Protein AF-H2FLF7-F1 (afdb_monomer_lite)

pLDDT: mean 77.17, std 17.67, range [35.12, 94.31]

Structure (mmCIF, N/CA/C/O backbone):
data_AF-H2FLF7-F1
#
_entry.id   AF-H2FLF7-F1
#
loop_
_atom_site.group_PDB
_atom_site.id
_atom_site.type_symbol
_atom_site.label_atom_id
_atom_site.label_alt_id
_atom_site.label_comp_id
_atom_site.label_asym_id
_atom_site.label_entity_id
_atom_site.label_seq_id
_atom_site.pdbx_PDB_ins_code
_atom_site.Cartn_x
_atom_site.Cartn_y
_atom_site.Cartn_z
_atom_site.occupancy
_atom_site.B_iso_or_equiv
_atom_site.auth_seq_id
_atom_site.auth_comp_id
_atom_site.auth_asym_id
_atom_site.auth_atom_id
_atom_site.pdbx_PDB_model_num
ATOM 1 N N . MET A 1 1 ? -30.392 2.259 4.658 1.00 65.25 1 MET A N 1
ATOM 2 C CA . MET A 1 1 ? -29.262 1.298 4.777 1.00 65.25 1 MET A CA 1
ATOM 3 C C . MET A 1 1 ? -28.929 0.575 3.458 1.00 65.25 1 MET A C 1
ATOM 5 O O . MET A 1 1 ? -27.771 0.228 3.253 1.00 65.25 1 MET A O 1
ATOM 9 N N . THR A 1 2 ? -29.889 0.381 2.542 1.00 79.44 2 THR A N 1
ATOM 10 C CA . THR A 1 2 ? -29.711 -0.343 1.260 1.00 79.44 2 THR A CA 1
ATOM 11 C C . THR A 1 2 ? -28.713 0.314 0.298 1.00 79.44 2 THR A C 1
ATOM 13 O O . THR A 1 2 ? -27.817 -0.365 -0.196 1.00 79.44 2 THR A O 1
ATOM 16 N N . PHE A 1 3 ? -28.789 1.637 0.103 1.00 84.00 3 PHE A N 1
ATOM 17 C CA . PHE A 1 3 ? -27.895 2.365 -0.813 1.00 84.00 3 PHE A CA 1
ATOM 18 C C . PHE A 1 3 ? -26.410 2.256 -0.424 1.00 84.00 3 PHE A C 1
ATOM 20 O O . PHE A 1 3 ? -25.564 1.992 -1.270 1.00 84.00 3 PHE A O 1
ATOM 27 N N . LEU A 1 4 ? -26.089 2.369 0.872 1.00 82.56 4 LEU A N 1
ATOM 28 C CA . LEU A 1 4 ? -24.713 2.242 1.370 1.00 82.56 4 LEU A CA 1
ATOM 29 C C . LEU A 1 4 ? -24.136 0.840 1.121 1.00 82.56 4 LEU A C 1
ATOM 31 O O . LEU A 1 4 ? -22.976 0.708 0.738 1.00 82.56 4 LEU A O 1
ATOM 35 N N . LYS A 1 5 ? -24.943 -0.214 1.315 1.00 83.00 5 LYS A N 1
ATOM 36 C CA . LYS A 1 5 ? -24.526 -1.595 1.025 1.00 83.00 5 LYS A CA 1
ATOM 37 C C . LYS A 1 5 ? -24.247 -1.784 -0.470 1.00 83.00 5 LYS A C 1
ATOM 39 O O . LYS A 1 5 ? -23.225 -2.377 -0.803 1.00 83.00 5 LYS A O 1
ATOM 44 N N . LEU A 1 6 ? -25.105 -1.238 -1.335 1.00 84.81 6 LEU A N 1
ATOM 45 C CA . LEU A 1 6 ? -24.932 -1.290 -2.788 1.00 84.81 6 LEU A CA 1
ATOM 46 C C . LEU A 1 6 ? -23.666 -0.545 -3.236 1.00 84.81 6 LEU A C 1
ATOM 48 O O . LEU A 1 6 ? -22.859 -1.104 -3.972 1.00 84.81 6 LEU A O 1
ATOM 52 N N . ALA A 1 7 ? -23.440 0.673 -2.733 1.00 83.25 7 ALA A N 1
ATOM 53 C CA . ALA A 1 7 ? -22.250 1.461 -3.053 1.00 83.25 7 ALA A CA 1
ATOM 54 C C . ALA A 1 7 ? -20.951 0.717 -2.694 1.00 83.25 7 ALA A C 1
ATOM 56 O O . ALA A 1 7 ? -20.025 0.656 -3.500 1.00 83.25 7 ALA A O 1
ATOM 57 N N . ILE A 1 8 ? -20.903 0.087 -1.513 1.00 83.38 8 ILE A N 1
ATOM 58 C CA . ILE A 1 8 ? -19.754 -0.726 -1.089 1.00 83.38 8 ILE A CA 1
ATOM 59 C C . ILE A 1 8 ? -19.558 -1.933 -2.016 1.00 83.38 8 ILE A C 1
ATOM 61 O O . ILE A 1 8 ? -18.424 -2.240 -2.368 1.00 83.38 8 ILE A O 1
ATOM 65 N N . GLN A 1 9 ? -20.631 -2.619 -2.425 1.00 86.12 9 GLN A N 1
ATOM 66 C CA . GLN A 1 9 ? -20.533 -3.773 -3.328 1.00 86.12 9 GLN A CA 1
ATOM 67 C C . GLN A 1 9 ? -19.985 -3.388 -4.705 1.00 86.12 9 GLN A C 1
ATOM 69 O O . GLN A 1 9 ? -19.090 -4.067 -5.205 1.00 86.12 9 GLN A O 1
ATOM 74 N N . VAL A 1 10 ? -20.468 -2.285 -5.282 1.00 85.00 10 VAL A N 1
ATOM 75 C CA . VAL A 1 10 ? -20.014 -1.793 -6.593 1.00 85.00 10 VAL A CA 1
ATOM 76 C C . VAL A 1 10 ? -18.544 -1.374 -6.545 1.00 85.00 10 VAL A C 1
ATOM 78 O O . VAL A 1 10 ? -17.772 -1.737 -7.426 1.00 85.00 10 VAL A O 1
ATOM 81 N N . LEU A 1 11 ? -18.127 -0.669 -5.489 1.00 86.06 11 LEU A N 1
ATOM 82 C CA . LEU A 1 11 ? -16.747 -0.199 -5.325 1.00 86.06 11 LEU A CA 1
ATOM 83 C C . LEU A 1 11 ? -15.758 -1.306 -4.924 1.00 86.06 11 LEU A C 1
ATOM 85 O O . LEU A 1 11 ? -14.551 -1.148 -5.107 1.00 86.06 11 LEU A O 1
ATOM 89 N N . ARG A 1 12 ? -16.237 -2.440 -4.402 1.00 85.94 12 ARG A N 1
ATOM 90 C CA . ARG A 1 12 ? -15.382 -3.556 -3.968 1.00 85.94 12 ARG A CA 1
ATOM 91 C C . ARG A 1 12 ? -14.616 -4.195 -5.119 1.00 85.94 12 ARG A C 1
ATOM 93 O O . ARG A 1 12 ? -13.449 -4.525 -4.949 1.00 85.94 12 ARG A O 1
ATOM 100 N N . ILE A 1 13 ? -15.252 -4.369 -6.276 1.00 84.19 13 ILE A N 1
ATOM 101 C CA . ILE A 1 13 ? -14.626 -4.989 -7.453 1.00 84.19 13 ILE A CA 1
ATOM 102 C C . ILE A 1 13 ? -13.413 -4.176 -7.943 1.00 84.19 13 ILE A C 1
ATOM 104 O O . ILE A 1 13 ? -12.321 -4.747 -7.990 1.00 84.19 13 ILE A O 1
ATOM 108 N N . PRO A 1 14 ? -13.535 -2.864 -8.246 1.00 82.12 14 PRO A N 1
ATOM 109 C CA . PRO A 1 14 ? -12.380 -2.070 -8.645 1.00 82.12 14 PRO A CA 1
ATOM 110 C C . PRO A 1 14 ? -11.331 -2.013 -7.533 1.00 82.12 14 PRO A C 1
ATOM 112 O O . PRO A 1 14 ? -10.151 -2.178 -7.817 1.00 82.12 14 PRO A O 1
ATOM 115 N N . PHE A 1 15 ? -11.734 -1.880 -6.264 1.00 84.31 15 PHE A N 1
ATOM 116 C CA . PHE A 1 15 ? -10.797 -1.911 -5.137 1.00 84.31 15 PHE A CA 1
ATOM 117 C C . PHE A 1 15 ? -9.945 -3.188 -5.105 1.00 84.31 15 PHE A C 1
ATOM 119 O O . PHE A 1 15 ? -8.726 -3.100 -4.961 1.00 84.31 15 PHE A O 1
ATOM 126 N N . LEU A 1 16 ? -10.560 -4.367 -5.260 1.00 87.31 16 LEU A N 1
ATOM 127 C CA . LEU A 1 16 ? -9.843 -5.644 -5.276 1.00 87.31 16 LEU A CA 1
ATOM 128 C C . LEU A 1 16 ? -8.808 -5.679 -6.401 1.00 87.31 16 LEU A C 1
ATOM 130 O O . LEU A 1 16 ? -7.660 -6.048 -6.164 1.00 87.31 16 LEU A O 1
ATOM 134 N N . PHE A 1 17 ? -9.209 -5.264 -7.605 1.00 86.19 17 PHE A N 1
ATOM 135 C CA . PHE A 1 17 ? -8.325 -5.224 -8.765 1.00 86.19 17 PHE A CA 1
ATOM 136 C C . PHE A 1 17 ? -7.160 -4.25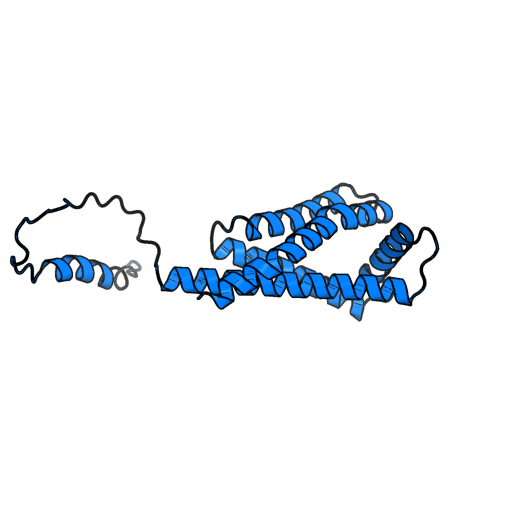2 -8.554 1.00 86.19 17 PHE A C 1
ATOM 138 O O . PHE A 1 17 ? -6.008 -4.614 -8.776 1.00 86.19 17 PHE A O 1
ATOM 145 N N . PHE A 1 18 ? -7.437 -3.043 -8.063 1.00 87.75 18 PHE A N 1
ATOM 146 C CA . PHE A 1 18 ? -6.417 -2.019 -7.860 1.00 87.75 18 PHE A CA 1
ATOM 147 C C . PHE A 1 18 ? -5.446 -2.373 -6.742 1.00 87.75 18 PHE A C 1
ATOM 149 O O . PHE A 1 18 ? -4.237 -2.268 -6.930 1.00 87.75 18 PHE A O 1
ATOM 156 N N . ILE A 1 19 ? -5.932 -2.849 -5.595 1.00 86.94 19 ILE A N 1
ATOM 157 C CA . ILE A 1 19 ? -5.044 -3.272 -4.512 1.00 86.94 19 ILE A CA 1
ATOM 158 C C . ILE A 1 19 ? -4.232 -4.503 -4.922 1.00 86.94 19 ILE A C 1
ATOM 160 O O . ILE A 1 19 ? -3.052 -4.561 -4.590 1.00 86.94 19 ILE A O 1
ATOM 164 N N . ALA A 1 20 ? -4.796 -5.443 -5.688 1.00 86.06 20 ALA A N 1
ATOM 165 C CA . ALA A 1 20 ? -4.024 -6.550 -6.250 1.00 86.06 20 ALA A CA 1
ATOM 166 C C . ALA A 1 20 ? -2.945 -6.046 -7.223 1.00 86.06 20 ALA A C 1
ATOM 168 O O . ALA A 1 20 ? -1.780 -6.421 -7.105 1.00 86.06 20 ALA A O 1
ATOM 169 N N . PHE A 1 21 ? -3.288 -5.132 -8.131 1.00 86.94 21 PHE A N 1
ATOM 170 C CA . PHE A 1 21 ? -2.327 -4.496 -9.029 1.00 86.94 21 PHE A CA 1
ATOM 171 C C . PHE A 1 21 ? -1.191 -3.813 -8.242 1.00 86.94 21 PHE A C 1
ATOM 173 O O . PHE A 1 21 ? -0.014 -4.073 -8.499 1.00 86.94 21 PHE A O 1
ATOM 180 N N . ARG A 1 22 ? -1.508 -3.037 -7.195 1.00 88.38 22 ARG A N 1
ATOM 181 C CA . ARG A 1 22 ? -0.496 -2.441 -6.307 1.00 88.38 22 ARG A CA 1
ATOM 182 C C . ARG A 1 22 ? 0.294 -3.478 -5.511 1.00 88.38 22 ARG A C 1
ATOM 184 O O . ARG A 1 22 ? 1.477 -3.283 -5.288 1.00 88.38 22 ARG A O 1
ATOM 191 N N . ALA A 1 23 ? -0.314 -4.581 -5.094 1.00 89.62 23 ALA A N 1
ATOM 192 C CA . ALA A 1 23 ? 0.356 -5.609 -4.304 1.00 89.62 23 ALA A CA 1
ATOM 193 C C . ALA A 1 23 ? 1.286 -6.514 -5.127 1.00 89.62 23 ALA A C 1
ATOM 195 O O . ALA A 1 23 ? 2.208 -7.088 -4.548 1.00 89.62 23 ALA A O 1
ATOM 196 N N . PHE A 1 24 ? 1.060 -6.652 -6.440 1.00 89.38 24 PHE A N 1
ATOM 197 C CA . PHE A 1 24 ? 1.760 -7.633 -7.282 1.00 89.38 24 PHE A CA 1
ATOM 198 C C . PHE A 1 24 ? 2.529 -7.043 -8.469 1.00 89.38 24 PHE A C 1
ATOM 200 O O . PHE A 1 24 ? 3.522 -7.637 -8.891 1.00 89.38 24 PHE A O 1
ATOM 207 N N . ILE A 1 25 ? 2.099 -5.907 -9.025 1.00 85.81 25 ILE A N 1
ATOM 208 C CA . ILE A 1 25 ? 2.704 -5.315 -10.228 1.00 85.81 25 ILE A CA 1
ATOM 209 C C . ILE A 1 25 ? 3.677 -4.195 -9.856 1.00 85.81 25 ILE A C 1
ATOM 211 O O . ILE A 1 25 ? 4.853 -4.279 -10.201 1.00 85.81 25 ILE A O 1
ATOM 215 N N . ILE A 1 26 ? 3.246 -3.214 -9.060 1.00 84.88 26 ILE A N 1
ATOM 216 C CA . ILE A 1 26 ? 4.120 -2.128 -8.568 1.00 84.88 26 ILE A CA 1
ATOM 217 C C . ILE A 1 26 ? 5.404 -2.625 -7.873 1.00 84.88 26 ILE A C 1
ATOM 219 O O . ILE A 1 26 ? 6.476 -2.101 -8.183 1.00 84.88 26 ILE A O 1
ATOM 223 N N . PRO A 1 27 ? 5.372 -3.640 -6.987 1.00 87.12 27 PRO A N 1
ATOM 224 C CA . PRO A 1 27 ? 6.567 -4.103 -6.298 1.00 87.12 27 PRO A CA 1
ATOM 225 C C . PRO A 1 27 ? 7.611 -4.660 -7.267 1.00 87.12 27 PRO A C 1
ATOM 227 O O . PRO A 1 27 ? 8.798 -4.503 -7.015 1.00 87.12 27 PRO A O 1
ATOM 230 N N . LYS A 1 28 ? 7.209 -5.241 -8.408 1.00 86.31 28 LYS A N 1
ATOM 231 C CA . LYS A 1 28 ? 8.170 -5.681 -9.433 1.00 86.31 28 LYS A CA 1
ATOM 232 C C . LYS A 1 28 ? 8.985 -4.504 -9.969 1.00 86.31 28 LYS A C 1
ATOM 234 O O . LYS A 1 28 ? 10.188 -4.636 -10.153 1.00 86.31 28 LYS A O 1
ATOM 239 N N . PHE A 1 29 ? 8.358 -3.346 -10.156 1.00 82.19 29 PHE A N 1
ATOM 240 C CA . PHE A 1 29 ? 9.046 -2.132 -10.598 1.00 82.19 29 PHE A CA 1
ATOM 241 C C . PHE A 1 29 ? 9.903 -1.507 -9.490 1.00 82.19 29 PHE A C 1
ATOM 243 O O . PHE A 1 29 ? 11.016 -1.068 -9.764 1.00 82.19 29 PHE A O 1
ATOM 250 N N . ILE A 1 30 ? 9.445 -1.552 -8.233 1.00 79.19 30 ILE A N 1
ATOM 251 C CA . ILE A 1 30 ? 10.262 -1.160 -7.068 1.00 79.19 30 ILE A CA 1
ATOM 252 C C . ILE A 1 30 ? 11.511 -2.039 -6.970 1.00 79.19 30 ILE A C 1
ATOM 254 O O . ILE A 1 30 ? 12.604 -1.531 -6.716 1.00 79.19 30 ILE A O 1
ATOM 258 N N . PHE A 1 31 ? 11.364 -3.346 -7.180 1.00 86.38 31 PHE A N 1
ATOM 259 C CA . PHE A 1 31 ? 12.472 -4.290 -7.169 1.00 86.38 31 PHE A CA 1
ATOM 260 C C . PHE A 1 31 ? 13.486 -3.980 -8.272 1.00 86.38 31 PHE A C 1
ATOM 262 O O . PHE A 1 31 ? 14.679 -3.925 -7.993 1.00 86.38 31 PHE A O 1
ATOM 269 N N . LEU A 1 32 ? 13.017 -3.714 -9.496 1.00 83.06 32 LEU A N 1
ATOM 270 C CA . LEU A 1 32 ? 13.880 -3.343 -10.621 1.00 83.06 32 LEU A CA 1
ATOM 271 C C . LEU A 1 32 ? 14.671 -2.051 -10.361 1.00 83.06 32 LEU A C 1
ATOM 273 O O . LEU A 1 32 ? 15.821 -1.961 -10.776 1.00 83.06 32 LEU A O 1
ATOM 277 N N . GLU A 1 33 ? 14.087 -1.068 -9.670 1.00 76.56 33 GLU A N 1
ATOM 278 C CA . GLU A 1 33 ? 14.770 0.199 -9.374 1.00 76.56 33 GLU A CA 1
ATOM 279 C C . GLU A 1 33 ? 15.707 0.109 -8.159 1.00 76.56 33 GLU A C 1
ATOM 281 O O . GLU A 1 33 ? 16.802 0.666 -8.174 1.00 76.56 33 GLU A O 1
ATOM 286 N N . THR A 1 34 ? 15.282 -0.562 -7.086 1.00 81.69 34 THR A N 1
ATOM 287 C CA . THR A 1 34 ? 16.003 -0.546 -5.798 1.00 81.69 34 THR A CA 1
ATOM 288 C C . THR A 1 34 ? 16.901 -1.758 -5.575 1.00 81.69 34 THR A C 1
ATOM 290 O O . THR A 1 34 ? 17.731 -1.736 -4.669 1.00 81.69 34 THR A O 1
ATOM 293 N N . GLY A 1 35 ? 16.686 -2.852 -6.312 1.00 85.00 35 GLY A N 1
ATOM 294 C CA . GLY A 1 35 ? 17.290 -4.160 -6.042 1.00 85.00 35 GLY A CA 1
ATOM 295 C C . GLY A 1 35 ? 16.894 -4.771 -4.689 1.00 85.00 35 GLY A C 1
ATOM 296 O O . GLY A 1 35 ? 17.415 -5.817 -4.305 1.00 85.00 35 GLY A O 1
ATOM 297 N N . SER A 1 36 ? 15.988 -4.139 -3.932 1.00 88.62 36 SER A N 1
ATOM 298 C CA . SER A 1 36 ? 15.678 -4.524 -2.557 1.00 88.62 36 SER A CA 1
ATOM 299 C C . SER A 1 36 ? 14.456 -5.434 -2.494 1.00 88.62 36 SER A C 1
ATOM 301 O O . SER A 1 36 ? 13.305 -4.991 -2.579 1.00 88.62 36 SER A O 1
ATOM 303 N N . TYR A 1 37 ? 14.702 -6.726 -2.267 1.00 89.81 37 TYR A N 1
ATOM 304 C CA . TYR A 1 37 ? 13.648 -7.700 -1.966 1.00 89.81 37 TYR A CA 1
ATOM 305 C C . TYR A 1 37 ? 12.859 -7.322 -0.707 1.00 89.81 37 TYR A C 1
ATOM 307 O O . TYR A 1 37 ? 11.650 -7.536 -0.652 1.00 89.81 37 TYR A O 1
ATOM 315 N N . VAL A 1 38 ? 13.521 -6.714 0.284 1.00 91.12 38 VAL A N 1
ATOM 316 C CA . VAL A 1 38 ? 12.887 -6.301 1.544 1.00 91.12 38 VAL A CA 1
ATOM 317 C C . VAL A 1 38 ? 11.891 -5.169 1.301 1.00 91.12 38 VAL A C 1
ATOM 319 O O . VAL A 1 38 ? 10.742 -5.275 1.721 1.00 91.12 38 VAL A O 1
ATOM 322 N N . ALA A 1 39 ? 12.290 -4.114 0.580 1.00 86.12 39 ALA A N 1
ATOM 323 C CA . ALA A 1 39 ? 11.394 -2.997 0.268 1.00 86.12 39 ALA A CA 1
ATOM 324 C C . ALA A 1 39 ? 10.183 -3.464 -0.555 1.00 86.12 39 ALA A C 1
ATOM 326 O O . ALA A 1 39 ? 9.043 -3.100 -0.269 1.00 86.12 39 ALA A O 1
ATOM 327 N N . THR A 1 40 ? 10.439 -4.340 -1.527 1.00 88.12 40 THR A N 1
ATOM 328 C CA . THR A 1 40 ? 9.422 -4.972 -2.373 1.00 88.12 40 THR A CA 1
ATOM 329 C C . THR A 1 40 ? 8.429 -5.788 -1.544 1.00 88.12 40 THR A C 1
ATOM 331 O O . THR A 1 40 ? 7.219 -5.583 -1.641 1.00 88.12 40 THR A O 1
ATOM 334 N N . GLY A 1 41 ? 8.934 -6.671 -0.678 1.00 92.00 41 GLY A N 1
ATOM 335 C CA . GLY A 1 41 ? 8.117 -7.516 0.189 1.00 92.00 41 GLY A CA 1
ATOM 336 C C . GLY A 1 41 ? 7.280 -6.707 1.177 1.00 92.00 41 GLY A C 1
ATOM 337 O O . GLY A 1 41 ? 6.094 -6.986 1.338 1.00 92.00 41 GLY A O 1
ATOM 338 N N . LEU A 1 42 ? 7.855 -5.662 1.783 1.00 92.50 42 LEU A N 1
ATOM 339 C CA . LEU A 1 42 ? 7.132 -4.760 2.683 1.00 92.50 42 LEU A CA 1
ATOM 340 C C . LEU A 1 42 ? 6.020 -3.998 1.956 1.00 92.50 42 LEU A C 1
ATOM 342 O O . LEU A 1 42 ? 4.908 -3.902 2.476 1.00 92.50 42 LEU A O 1
ATOM 346 N N . PHE A 1 43 ? 6.280 -3.504 0.742 1.00 90.50 43 PHE A N 1
ATOM 347 C CA . PHE A 1 43 ? 5.272 -2.813 -0.060 1.00 90.50 43 PHE A CA 1
ATOM 348 C C . PHE A 1 43 ? 4.103 -3.740 -0.426 1.00 90.50 43 PHE A C 1
ATOM 350 O O . PHE A 1 43 ? 2.941 -3.364 -0.248 1.00 90.50 43 PHE A O 1
ATOM 357 N N . SER A 1 44 ? 4.389 -4.964 -0.882 1.00 92.75 44 SER A N 1
ATOM 358 C CA . SER A 1 44 ? 3.365 -5.984 -1.146 1.00 92.75 44 SER A CA 1
ATOM 359 C C . SER A 1 44 ? 2.577 -6.336 0.114 1.00 92.75 44 SER A C 1
ATOM 361 O O . SER A 1 44 ? 1.346 -6.305 0.098 1.00 92.75 44 SER A O 1
ATOM 363 N N . ALA A 1 45 ? 3.265 -6.626 1.221 1.00 93.88 45 ALA A N 1
ATOM 364 C CA . ALA A 1 45 ? 2.639 -7.003 2.485 1.00 93.88 45 ALA A CA 1
ATOM 365 C C . ALA A 1 45 ? 1.724 -5.896 3.025 1.00 93.88 45 ALA A C 1
ATOM 367 O O . ALA A 1 45 ? 0.635 -6.186 3.520 1.00 93.88 45 ALA A O 1
ATOM 368 N N . PHE A 1 46 ? 2.115 -4.628 2.876 1.00 93.19 46 PHE A N 1
ATOM 369 C CA . PHE A 1 46 ? 1.298 -3.480 3.259 1.00 93.19 46 PHE A CA 1
ATOM 370 C C . PHE A 1 46 ? -0.038 -3.447 2.499 1.00 93.19 46 PHE A C 1
ATOM 372 O O . PHE A 1 46 ? -1.105 -3.397 3.115 1.00 93.19 46 PHE A O 1
ATOM 379 N N . HIS A 1 47 ? -0.002 -3.552 1.167 1.00 92.06 47 HIS A N 1
ATOM 380 C CA . HIS A 1 47 ? -1.214 -3.529 0.340 1.00 92.06 47 HIS A CA 1
ATOM 381 C C . HIS A 1 47 ? -2.087 -4.773 0.564 1.00 92.06 47 HIS A C 1
ATOM 383 O O . HIS 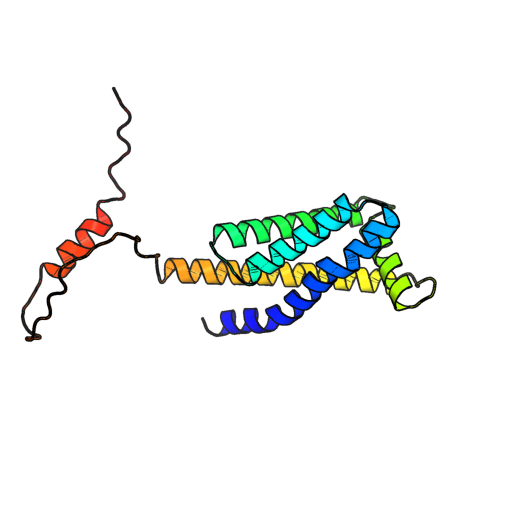A 1 47 ? -3.307 -4.650 0.675 1.00 92.06 47 HIS A O 1
ATOM 389 N N . LEU A 1 48 ? -1.483 -5.957 0.726 1.00 93.12 48 LEU A N 1
ATOM 390 C CA . LEU A 1 48 ? -2.205 -7.184 1.085 1.00 93.12 48 LEU A CA 1
ATOM 391 C C . LEU A 1 48 ? -2.846 -7.101 2.475 1.00 93.12 48 LEU A C 1
ATOM 393 O O . LEU A 1 48 ? -3.933 -7.635 2.680 1.00 93.12 48 LEU A O 1
ATOM 397 N N . THR A 1 49 ? -2.223 -6.402 3.423 1.00 92.38 49 THR A N 1
ATOM 398 C CA . THR A 1 49 ? -2.800 -6.188 4.758 1.00 92.38 49 THR A CA 1
ATOM 399 C C . THR A 1 49 ? -4.033 -5.287 4.685 1.00 92.38 49 THR A C 1
ATOM 401 O O . THR A 1 49 ? -5.058 -5.606 5.287 1.00 92.38 49 THR A O 1
ATOM 404 N N . ILE A 1 50 ? -3.984 -4.204 3.899 1.00 91.94 50 ILE A N 1
ATOM 405 C CA . ILE A 1 50 ? -5.157 -3.348 3.647 1.00 91.94 50 ILE A CA 1
ATOM 406 C C . ILE A 1 50 ? -6.271 -4.155 2.968 1.00 91.94 50 ILE A C 1
ATOM 408 O O . ILE A 1 50 ? -7.426 -4.078 3.391 1.00 91.94 50 ILE A O 1
ATOM 412 N N . LEU A 1 51 ? -5.924 -4.973 1.967 1.00 91.56 51 LEU A N 1
ATOM 413 C CA . LEU A 1 51 ? -6.857 -5.880 1.294 1.00 91.56 51 LEU A CA 1
ATOM 414 C C . LEU A 1 51 ? -7.535 -6.825 2.287 1.00 91.56 51 LEU A C 1
ATOM 416 O O . LEU A 1 51 ? -8.757 -6.960 2.300 1.00 91.56 51 LEU A O 1
ATOM 420 N N . TRP A 1 52 ? -6.737 -7.459 3.143 1.00 91.69 52 TRP A N 1
ATOM 421 C CA . TRP A 1 52 ? -7.212 -8.396 4.149 1.00 91.69 52 TRP A CA 1
ATOM 422 C C . TRP A 1 52 ? -8.176 -7.731 5.135 1.00 91.69 52 TRP A C 1
ATOM 424 O O . TRP A 1 52 ? -9.246 -8.277 5.407 1.00 91.69 52 TRP A O 1
ATOM 434 N N . ILE A 1 53 ? -7.833 -6.538 5.630 1.00 90.62 53 ILE A N 1
ATOM 435 C CA . ILE A 1 53 ? -8.682 -5.770 6.552 1.00 90.62 53 ILE A CA 1
ATOM 436 C C . ILE A 1 53 ? -9.995 -5.360 5.877 1.00 90.62 53 ILE A C 1
ATOM 438 O O . ILE A 1 53 ? -11.054 -5.483 6.489 1.00 90.62 53 ILE A O 1
ATOM 442 N N . HIS A 1 54 ? -9.948 -4.920 4.617 1.00 87.69 54 HIS A N 1
ATOM 443 C CA . HIS A 1 54 ? -11.145 -4.582 3.846 1.00 87.69 54 HIS A CA 1
ATOM 444 C C . HIS A 1 54 ? -12.088 -5.784 3.675 1.00 87.69 54 HIS A C 1
ATOM 446 O O . HIS A 1 54 ? -13.310 -5.639 3.775 1.00 87.69 54 HIS A O 1
ATOM 452 N N . MET A 1 55 ? -11.527 -6.966 3.398 1.00 87.56 55 MET A N 1
ATOM 453 C CA . MET A 1 55 ? -12.292 -8.189 3.142 1.00 87.56 55 MET A CA 1
ATOM 454 C C . MET A 1 55 ? -12.850 -8.814 4.422 1.00 87.56 55 MET A C 1
ATOM 456 O O . MET A 1 55 ? -13.962 -9.335 4.397 1.00 87.56 55 MET A O 1
ATOM 460 N N . ASN A 1 56 ? -12.093 -8.741 5.519 1.00 88.06 56 ASN A N 1
ATOM 461 C CA . ASN A 1 56 ? -12.406 -9.366 6.802 1.00 88.06 56 ASN A CA 1
ATOM 462 C C . ASN A 1 56 ? -12.214 -8.376 7.969 1.00 88.06 56 ASN A C 1
ATOM 464 O O . ASN A 1 56 ? -11.296 -8.548 8.783 1.00 88.06 56 ASN A O 1
ATOM 468 N N . PRO A 1 57 ? -13.064 -7.338 8.089 1.00 84.31 57 PRO A N 1
ATOM 469 C CA . PRO A 1 57 ? -12.936 -6.343 9.146 1.00 84.31 57 PRO A CA 1
ATOM 470 C C . PRO A 1 57 ? -13.241 -6.966 10.515 1.00 84.31 57 PRO A C 1
ATOM 472 O O . PRO A 1 57 ? -14.394 -7.187 10.878 1.00 84.31 57 PRO A O 1
ATOM 475 N N . LYS A 1 58 ? -12.197 -7.260 11.301 1.00 84.06 58 LYS A N 1
ATOM 476 C CA . LYS A 1 58 ? -12.337 -7.874 12.638 1.00 84.06 58 LYS A CA 1
ATOM 477 C C . LYS A 1 58 ? -12.836 -6.881 13.690 1.00 84.06 58 LYS A C 1
ATOM 479 O O . LYS A 1 58 ? -13.517 -7.259 14.644 1.00 84.06 58 LYS A O 1
ATOM 484 N N . SER A 1 59 ? -12.462 -5.612 13.551 1.00 85.88 59 SER A N 1
ATOM 485 C CA . SER A 1 59 ? -12.812 -4.542 14.487 1.00 85.88 59 SER A CA 1
ATOM 486 C C . SER A 1 59 ? -12.864 -3.185 13.791 1.00 85.88 59 SER A C 1
ATOM 488 O O . SER A 1 59 ? -12.156 -2.965 12.804 1.00 85.88 59 SER A O 1
ATOM 490 N N . LEU A 1 60 ? -13.633 -2.245 14.348 1.00 88.06 60 LEU A N 1
ATOM 491 C CA . LEU A 1 60 ? -13.649 -0.858 13.876 1.00 88.06 60 LEU A CA 1
ATOM 492 C C . LEU A 1 60 ? -12.235 -0.251 13.888 1.00 88.06 60 LEU A C 1
ATOM 494 O O . LEU A 1 60 ? -11.829 0.399 12.929 1.00 88.06 60 LEU A O 1
ATOM 498 N N . LYS A 1 61 ? -11.444 -0.563 14.926 1.00 89.94 61 LYS A N 1
ATOM 499 C CA . LYS A 1 61 ? -10.036 -0.154 15.037 1.00 89.94 61 LYS A CA 1
ATOM 500 C C . LYS A 1 61 ? -9.196 -0.634 13.850 1.00 89.94 61 LYS A C 1
ATOM 502 O O . LYS A 1 61 ? -8.415 0.143 13.320 1.00 89.94 61 LYS A O 1
ATOM 507 N N . SER A 1 62 ? -9.369 -1.883 13.403 1.00 91.12 62 SER A N 1
ATOM 508 C CA . SER A 1 62 ? -8.608 -2.410 12.258 1.00 91.12 62 SER A CA 1
ATOM 509 C C . SER A 1 62 ? -8.913 -1.662 10.958 1.00 91.12 62 SER A C 1
ATOM 511 O O . SER A 1 62 ? -7.982 -1.265 10.260 1.00 91.12 62 SER A O 1
ATOM 513 N N . LEU A 1 63 ? -10.193 -1.386 10.678 1.00 90.81 63 LEU A N 1
ATOM 514 C CA . LEU A 1 63 ? -10.600 -0.571 9.530 1.00 90.81 63 LEU A CA 1
ATOM 515 C C . LEU A 1 63 ? -10.057 0.857 9.631 1.00 90.81 63 LEU A C 1
ATOM 517 O O . LEU A 1 63 ? -9.591 1.407 8.636 1.00 90.81 63 LEU A O 1
ATOM 521 N N . TYR A 1 64 ? -10.075 1.438 10.832 1.00 92.62 64 TYR A N 1
ATOM 522 C CA . TYR A 1 64 ? -9.554 2.779 11.068 1.00 92.62 64 TYR A CA 1
ATOM 523 C C . TYR A 1 64 ? -8.047 2.846 10.799 1.00 92.62 64 TYR A C 1
ATOM 525 O O . TYR A 1 64 ? -7.594 3.731 10.079 1.00 92.62 64 TYR A O 1
ATOM 533 N N . TYR A 1 65 ? -7.269 1.873 11.285 1.00 93.38 65 TYR A N 1
ATOM 534 C CA . TYR A 1 65 ? -5.836 1.806 10.994 1.00 93.38 65 TYR A CA 1
ATOM 535 C C . TYR A 1 65 ? -5.550 1.621 9.501 1.00 93.38 65 TYR A C 1
ATOM 537 O O . TYR A 1 65 ? -4.656 2.286 8.987 1.00 93.38 65 TYR A O 1
ATOM 545 N N . ALA A 1 66 ? -6.320 0.792 8.786 1.00 92.38 66 ALA A N 1
ATOM 546 C CA . ALA A 1 66 ? -6.178 0.656 7.334 1.00 92.38 66 ALA A CA 1
ATOM 547 C C . ALA A 1 66 ? -6.485 1.970 6.596 1.00 92.38 66 ALA A C 1
ATOM 549 O O . ALA A 1 66 ? -5.756 2.345 5.679 1.00 92.38 66 ALA A O 1
ATOM 550 N N . TYR A 1 67 ? -7.522 2.695 7.022 1.00 92.69 67 TYR A N 1
ATOM 551 C CA . TYR A 1 67 ? -7.878 4.001 6.470 1.00 92.69 67 TYR A CA 1
ATOM 552 C C . TYR A 1 67 ? -6.773 5.043 6.691 1.00 92.69 67 TYR A C 1
ATOM 554 O O . TYR A 1 67 ? -6.364 5.717 5.745 1.00 92.69 67 TYR A O 1
ATOM 562 N N . ILE A 1 68 ? -6.239 5.145 7.913 1.00 94.31 68 ILE A N 1
ATOM 563 C CA . ILE A 1 68 ? -5.133 6.059 8.227 1.00 94.31 68 ILE A CA 1
ATOM 564 C C . ILE A 1 68 ? -3.874 5.677 7.446 1.00 94.31 68 ILE A C 1
ATOM 566 O O . ILE A 1 68 ? -3.252 6.545 6.843 1.00 94.31 68 ILE A O 1
ATOM 570 N N . ALA A 1 69 ? -3.528 4.391 7.388 1.00 92.62 69 ALA A N 1
ATOM 571 C CA . ALA A 1 69 ? -2.367 3.911 6.645 1.00 92.62 69 ALA A CA 1
ATOM 572 C C . ALA A 1 69 ? -2.460 4.251 5.148 1.00 92.62 69 ALA A C 1
ATOM 574 O O . ALA A 1 69 ? -1.497 4.760 4.572 1.00 92.62 69 ALA A O 1
ATOM 575 N N . LEU A 1 70 ? -3.627 4.042 4.528 1.00 90.69 70 LEU A N 1
ATOM 576 C CA . LEU A 1 70 ? -3.858 4.421 3.135 1.00 90.69 70 LEU A CA 1
ATOM 577 C C . LEU A 1 70 ? -3.818 5.945 2.938 1.00 90.69 70 LEU A C 1
ATOM 579 O O . LEU A 1 70 ? -3.260 6.417 1.952 1.00 90.69 70 LEU A O 1
ATOM 583 N N . THR A 1 71 ? -4.363 6.716 3.884 1.00 92.38 71 THR A N 1
ATOM 584 C CA . THR A 1 71 ? -4.315 8.187 3.850 1.00 92.38 71 THR A CA 1
ATOM 585 C C . THR A 1 71 ? -2.873 8.683 3.883 1.00 92.38 71 THR A C 1
ATOM 587 O O . THR A 1 71 ? -2.492 9.515 3.065 1.00 92.38 71 THR A O 1
ATOM 590 N N . VAL A 1 72 ? -2.049 8.142 4.786 1.00 92.88 72 VAL A N 1
ATOM 591 C CA . VAL A 1 72 ? -0.625 8.484 4.886 1.00 92.88 72 VAL A CA 1
ATOM 592 C C . VAL A 1 72 ? 0.105 8.126 3.593 1.00 92.88 72 VAL A C 1
ATOM 594 O O . VAL A 1 72 ? 0.862 8.953 3.097 1.00 92.88 72 VAL A O 1
ATOM 597 N N . LEU A 1 73 ? -0.158 6.953 3.003 1.00 88.75 73 LEU A N 1
ATOM 598 C CA . LEU A 1 73 ? 0.422 6.564 1.711 1.00 88.75 73 LEU A CA 1
ATOM 599 C C . LEU A 1 73 ? 0.029 7.532 0.582 1.00 88.75 73 LEU A C 1
ATOM 601 O O . LEU A 1 73 ? 0.861 7.912 -0.238 1.00 88.75 73 LEU A O 1
ATOM 605 N N . MET A 1 74 ? -1.240 7.938 0.531 1.00 89.06 74 MET A N 1
ATOM 606 C CA . MET A 1 74 ? -1.719 8.881 -0.477 1.00 89.06 74 MET A CA 1
ATOM 607 C C . MET A 1 74 ? -1.056 10.253 -0.303 1.00 89.06 74 MET A C 1
ATOM 609 O O . MET A 1 74 ? -0.615 10.850 -1.282 1.00 89.06 74 MET A O 1
ATOM 613 N N . LEU A 1 75 ? -0.937 10.732 0.939 1.00 91.25 75 LEU A N 1
ATOM 614 C CA . LEU A 1 75 ? -0.263 11.991 1.250 1.00 91.25 75 LEU A CA 1
ATOM 615 C C . LEU A 1 75 ? 1.218 11.941 0.880 1.00 91.25 75 LEU A C 1
ATOM 617 O O . LEU A 1 75 ? 1.696 12.863 0.229 1.00 91.25 75 LEU A O 1
ATOM 621 N N . THR A 1 76 ? 1.948 10.879 1.234 1.00 87.56 76 THR A N 1
ATOM 622 C CA . THR A 1 76 ? 3.369 10.757 0.871 1.00 87.56 76 THR A CA 1
ATOM 623 C C . THR A 1 76 ? 3.567 10.717 -0.642 1.00 87.56 76 THR A C 1
ATOM 625 O O . THR A 1 76 ? 4.493 11.357 -1.134 1.00 87.56 76 THR A O 1
ATOM 628 N N . GLY A 1 77 ? 2.668 10.063 -1.385 1.00 84.75 77 GLY A N 1
ATOM 629 C CA . GLY A 1 77 ? 2.651 10.103 -2.850 1.00 84.75 77 GLY A CA 1
ATOM 630 C C . GLY A 1 77 ? 2.419 11.510 -3.411 1.00 84.75 77 GLY A C 1
ATOM 631 O O . GLY A 1 77 ? 3.145 11.944 -4.305 1.00 84.75 77 GLY A O 1
ATOM 632 N N . TRP A 1 78 ? 1.465 12.257 -2.847 1.00 85.56 78 TRP A N 1
ATOM 633 C CA . TRP A 1 78 ? 1.221 13.660 -3.205 1.00 85.56 78 TRP A CA 1
ATOM 634 C C . TRP A 1 78 ? 2.422 14.559 -2.899 1.00 85.56 78 TRP A C 1
ATOM 636 O O . TRP A 1 78 ? 2.833 15.340 -3.755 1.00 85.56 78 TRP A O 1
ATOM 646 N N . PHE A 1 79 ? 3.012 14.438 -1.707 1.00 87.44 79 PHE A N 1
ATOM 647 C CA . PHE A 1 79 ? 4.201 15.199 -1.322 1.00 87.44 79 PHE A CA 1
ATOM 648 C C . PHE A 1 79 ? 5.377 14.905 -2.259 1.00 87.44 79 PHE A C 1
ATOM 650 O O . PHE A 1 79 ? 6.053 15.827 -2.712 1.00 87.44 79 PHE A O 1
ATOM 657 N N . ASP A 1 80 ? 5.605 13.635 -2.590 1.00 83.81 80 ASP A N 1
ATOM 658 C CA . ASP A 1 80 ? 6.651 13.245 -3.529 1.00 83.81 80 ASP A CA 1
ATOM 659 C C . ASP A 1 80 ? 6.399 13.842 -4.925 1.00 83.81 80 ASP A C 1
ATOM 661 O O . ASP A 1 80 ? 7.309 14.425 -5.512 1.00 83.81 80 ASP A O 1
ATOM 665 N N . PHE A 1 81 ? 5.156 13.802 -5.417 1.00 82.62 81 PHE A N 1
ATOM 666 C CA . PHE A 1 81 ? 4.782 14.363 -6.717 1.00 82.62 81 PHE A CA 1
ATOM 667 C C . PHE A 1 81 ? 4.921 15.892 -6.799 1.00 82.62 81 PHE A C 1
ATOM 669 O O . PHE A 1 81 ? 5.396 16.402 -7.814 1.00 82.62 81 PHE A O 1
ATOM 676 N N . VAL A 1 82 ? 4.522 16.618 -5.749 1.00 85.06 82 VAL A N 1
ATOM 677 C CA . VAL A 1 82 ? 4.520 18.092 -5.720 1.00 85.06 82 VAL A CA 1
ATOM 678 C C . VAL A 1 82 ? 5.919 18.662 -5.480 1.00 85.06 82 VAL A C 1
ATOM 680 O O . VAL A 1 82 ? 6.308 19.625 -6.140 1.00 85.06 82 VAL A O 1
ATOM 683 N N . PHE A 1 83 ? 6.689 18.089 -4.549 1.00 84.75 83 PHE A N 1
ATOM 684 C CA . PHE A 1 83 ? 7.930 18.712 -4.072 1.00 84.75 83 PHE A CA 1
ATOM 685 C C . PHE A 1 83 ? 9.207 18.146 -4.697 1.00 84.75 83 PHE A C 1
ATOM 687 O O . PHE A 1 83 ? 10.251 18.797 -4.624 1.00 84.75 83 PHE A O 1
ATOM 694 N N . ARG A 1 84 ? 9.178 16.957 -5.320 1.00 81.00 84 ARG A N 1
ATOM 695 C CA . ARG A 1 84 ? 10.388 16.351 -5.897 1.00 81.00 84 ARG A CA 1
ATOM 696 C C . ARG A 1 84 ? 10.402 16.416 -7.419 1.00 81.00 84 ARG A C 1
ATOM 698 O O . ARG A 1 84 ? 9.530 15.883 -8.096 1.00 81.00 84 ARG A O 1
ATOM 705 N N . LYS A 1 85 ? 11.481 16.986 -7.972 1.00 71.88 85 LYS A N 1
ATOM 706 C CA . LYS A 1 85 ? 11.749 16.975 -9.425 1.00 71.88 85 LYS A CA 1
ATOM 707 C C . LYS A 1 85 ? 11.866 15.546 -9.971 1.00 71.88 85 LYS A C 1
ATOM 709 O O . LYS A 1 85 ? 11.331 15.248 -11.035 1.00 71.88 85 LYS A O 1
ATOM 714 N N . HIS A 1 86 ? 12.518 14.666 -9.211 1.00 76.25 86 HIS A N 1
ATOM 715 C CA . HIS A 1 86 ? 12.610 13.230 -9.477 1.00 76.25 86 HIS A CA 1
ATOM 716 C C . HIS A 1 86 ? 11.673 12.469 -8.540 1.00 76.25 86 HIS A C 1
ATOM 718 O O . HIS A 1 86 ? 12.126 11.824 -7.595 1.00 76.25 86 HIS A O 1
ATOM 724 N N . CYS A 1 87 ? 10.367 12.595 -8.767 1.00 81.38 87 CYS A N 1
ATOM 725 C CA . CYS A 1 87 ? 9.381 11.882 -7.969 1.00 81.38 87 CYS A CA 1
ATOM 726 C C . CYS A 1 87 ? 9.309 10.401 -8.373 1.00 81.38 87 CYS A C 1
ATOM 728 O O . CYS A 1 87 ? 9.350 10.043 -9.557 1.00 81.38 87 CYS A O 1
ATOM 730 N N . PHE A 1 88 ? 9.200 9.540 -7.366 1.00 81.56 88 PHE A N 1
ATOM 731 C CA . PHE A 1 88 ? 8.967 8.109 -7.496 1.00 81.56 88 PHE A CA 1
ATOM 732 C C . PHE A 1 88 ? 7.733 7.839 -8.360 1.00 81.56 88 PHE A C 1
ATOM 734 O O . PHE A 1 88 ? 7.772 6.969 -9.222 1.00 81.56 88 PHE A O 1
ATOM 741 N N . LEU A 1 89 ? 6.673 8.643 -8.211 1.00 83.12 89 LEU A N 1
ATOM 742 C CA . LEU A 1 89 ? 5.425 8.462 -8.955 1.00 83.12 89 LEU A CA 1
ATOM 743 C C . LEU A 1 89 ? 5.616 8.582 -10.480 1.00 83.12 89 LEU A C 1
ATOM 745 O O . LEU A 1 89 ? 5.088 7.760 -11.226 1.00 83.12 89 LEU A O 1
ATOM 749 N N . LYS A 1 90 ? 6.430 9.545 -10.949 1.00 83.44 90 LYS A N 1
ATOM 750 C CA . LYS A 1 90 ? 6.773 9.678 -12.379 1.00 83.44 90 LYS A CA 1
ATOM 751 C C . LYS A 1 90 ? 7.637 8.530 -12.877 1.00 83.44 90 LYS A C 1
ATOM 753 O O . LYS A 1 90 ? 7.402 8.037 -13.976 1.00 83.44 90 LYS A O 1
ATOM 758 N N . LYS A 1 91 ? 8.618 8.099 -12.082 1.00 85.00 91 LYS A N 1
ATOM 759 C CA . LYS A 1 91 ? 9.489 6.972 -12.442 1.00 85.00 91 LYS A CA 1
ATOM 760 C C . LYS A 1 91 ? 8.709 5.667 -12.552 1.00 85.00 91 LYS A C 1
ATOM 762 O O . LYS A 1 91 ? 8.805 4.978 -13.559 1.00 85.00 91 LYS A O 1
ATOM 767 N N . TYR A 1 92 ? 7.891 5.366 -11.551 1.00 84.94 92 TYR A N 1
ATOM 768 C CA . TYR A 1 92 ? 7.002 4.216 -11.561 1.00 84.94 92 TYR A CA 1
ATOM 769 C C . TYR A 1 92 ? 6.021 4.280 -12.743 1.00 84.94 92 TYR A C 1
ATOM 771 O O . TYR A 1 92 ? 5.912 3.307 -13.484 1.00 84.94 92 TYR A O 1
ATOM 779 N N . GLY A 1 93 ? 5.375 5.429 -12.985 1.00 86.81 93 GLY A N 1
ATOM 780 C CA . GLY A 1 93 ? 4.482 5.607 -14.134 1.00 86.81 93 GLY A CA 1
ATOM 781 C C . GLY A 1 93 ? 5.185 5.356 -15.472 1.00 86.81 93 GLY A C 1
ATOM 782 O O . GLY A 1 93 ? 4.629 4.693 -16.341 1.00 86.81 93 GLY A O 1
ATOM 783 N N . PHE A 1 94 ? 6.434 5.811 -15.613 1.00 88.31 94 PHE A N 1
ATOM 784 C CA . PHE A 1 94 ? 7.269 5.534 -16.782 1.00 88.31 94 PHE A CA 1
ATOM 785 C C . PHE A 1 94 ? 7.576 4.041 -16.938 1.00 88.31 94 PHE A C 1
ATOM 787 O O . PHE A 1 94 ? 7.422 3.503 -18.029 1.00 88.31 94 PHE A O 1
ATOM 794 N N . LEU A 1 95 ? 7.954 3.353 -15.857 1.00 87.06 95 LEU A N 1
ATOM 795 C CA . LEU A 1 95 ? 8.244 1.916 -15.888 1.00 87.06 95 LEU A CA 1
ATOM 796 C C . LEU A 1 95 ? 7.008 1.075 -16.230 1.00 87.06 95 LEU A C 1
ATOM 798 O O . LEU A 1 95 ? 7.113 0.127 -17.005 1.00 87.06 95 LEU A O 1
ATOM 802 N N . VAL A 1 96 ? 5.835 1.430 -15.700 1.00 86.56 96 VAL A N 1
ATOM 803 C CA . VAL A 1 96 ? 4.579 0.755 -16.058 1.00 86.56 96 VAL A CA 1
ATOM 804 C C . VAL A 1 96 ? 4.214 1.033 -17.510 1.00 86.56 96 VAL A C 1
ATOM 806 O O . VAL A 1 96 ? 3.883 0.093 -18.225 1.00 86.56 96 VAL A O 1
ATOM 809 N N . ALA A 1 97 ? 4.301 2.288 -17.966 1.00 88.25 97 ALA A N 1
ATOM 810 C CA . ALA A 1 97 ? 3.999 2.636 -19.354 1.00 88.25 97 ALA A CA 1
ATOM 811 C C . ALA A 1 97 ? 4.923 1.889 -20.321 1.00 88.25 97 ALA A C 1
ATOM 813 O O . ALA A 1 97 ? 4.445 1.274 -21.267 1.00 88.25 97 ALA A O 1
ATOM 814 N N . MET A 1 98 ? 6.223 1.849 -20.025 1.00 87.94 98 MET A N 1
ATOM 815 C CA . MET A 1 98 ? 7.201 1.074 -20.785 1.00 87.94 98 MET A CA 1
ATOM 816 C C . MET A 1 98 ? 6.885 -0.426 -20.766 1.00 87.94 98 MET A C 1
ATOM 818 O O . MET A 1 98 ? 6.960 -1.080 -21.802 1.00 87.94 98 MET A O 1
ATOM 822 N N . GLY A 1 99 ? 6.495 -0.977 -19.613 1.00 85.94 99 GLY A N 1
ATOM 823 C CA . GLY A 1 99 ? 6.107 -2.383 -19.489 1.00 85.94 99 GLY A CA 1
ATOM 824 C C . GLY A 1 99 ? 4.845 -2.751 -20.279 1.00 85.94 99 GLY A C 1
ATOM 825 O O . GLY A 1 99 ? 4.738 -3.883 -20.741 1.00 85.94 99 GLY A O 1
ATOM 826 N N . ILE A 1 100 ? 3.906 -1.813 -20.446 1.00 85.44 100 ILE A N 1
ATOM 827 C CA . ILE A 1 100 ? 2.666 -2.007 -21.215 1.00 85.44 100 ILE A CA 1
ATOM 828 C C . ILE A 1 100 ? 2.901 -1.791 -22.716 1.00 85.44 100 ILE A C 1
ATOM 830 O O . ILE A 1 100 ? 2.445 -2.594 -23.525 1.00 85.44 100 ILE A O 1
ATOM 834 N N . ALA A 1 101 ? 3.584 -0.709 -23.092 1.00 86.50 101 ALA A N 1
ATOM 835 C CA . ALA A 1 101 ? 3.765 -0.308 -24.486 1.00 86.50 101 ALA A CA 1
ATOM 836 C C . ALA A 1 101 ? 4.926 -1.040 -25.183 1.00 86.50 101 ALA A C 1
ATOM 838 O O . ALA A 1 101 ? 4.955 -1.128 -26.409 1.00 86.50 101 ALA A O 1
ATOM 839 N N . GLY A 1 102 ? 5.895 -1.561 -24.420 1.00 85.12 102 GLY A N 1
ATOM 840 C CA . GLY A 1 102 ? 7.093 -2.226 -24.943 1.00 85.12 102 GLY A CA 1
ATOM 841 C C . GLY A 1 102 ? 8.124 -1.279 -25.573 1.00 85.12 102 GLY A C 1
ATOM 842 O O . GLY A 1 102 ? 9.131 -1.736 -26.107 1.00 85.12 102 GLY A O 1
ATOM 843 N N . ASN A 1 103 ? 7.895 0.033 -25.518 1.00 88.12 103 ASN A N 1
ATOM 844 C CA . ASN A 1 103 ? 8.771 1.077 -26.043 1.00 88.12 103 ASN A CA 1
ATOM 845 C C . ASN A 1 103 ? 8.902 2.234 -25.034 1.00 88.12 103 ASN A C 1
ATOM 847 O O . ASN A 1 103 ? 8.360 2.176 -23.929 1.00 88.12 103 ASN A O 1
ATOM 851 N N . VAL A 1 104 ? 9.678 3.268 -25.379 1.00 90.44 104 VAL A N 1
ATOM 852 C CA . VAL A 1 104 ? 9.800 4.467 -24.537 1.00 90.44 104 VAL A CA 1
ATOM 853 C C . VAL A 1 104 ? 8.461 5.214 -24.560 1.00 90.44 104 VAL A C 1
ATOM 855 O O . VAL A 1 104 ? 8.069 5.685 -25.629 1.00 90.44 104 VAL A O 1
ATOM 858 N N . PRO A 1 105 ? 7.771 5.341 -23.415 1.00 87.31 105 PRO A N 1
ATOM 859 C CA . PRO A 1 105 ? 6.432 5.899 -23.375 1.00 87.31 105 PRO A CA 1
ATOM 860 C C . PRO A 1 105 ? 6.448 7.415 -23.548 1.00 87.31 105 PRO A C 1
ATOM 862 O O . PRO A 1 105 ? 7.347 8.118 -23.072 1.00 87.31 105 PRO A O 1
ATOM 865 N N . ASN A 1 106 ? 5.398 7.935 -24.172 1.00 90.19 106 ASN A N 1
ATOM 866 C CA . ASN A 1 106 ? 5.205 9.376 -24.277 1.00 90.19 106 ASN A CA 1
ATOM 867 C C . ASN A 1 106 ? 4.756 9.962 -22.929 1.00 90.19 106 ASN A C 1
ATOM 869 O O . ASN A 1 106 ? 4.112 9.300 -22.115 1.00 90.19 106 ASN A O 1
ATOM 873 N N . SER A 1 107 ? 5.024 11.253 -22.700 1.00 88.00 107 SER A N 1
ATOM 874 C CA . SER A 1 107 ? 4.668 11.938 -21.443 1.00 88.00 107 SER A CA 1
ATOM 875 C C . SER A 1 107 ? 3.182 11.821 -21.083 1.00 88.00 107 SER A C 1
ATOM 877 O O . SER A 1 107 ? 2.835 11.724 -19.908 1.00 88.00 107 SER A O 1
ATOM 879 N N . ARG A 1 108 ? 2.300 11.779 -22.090 1.00 90.19 108 ARG A N 1
ATOM 880 C CA . ARG A 1 108 ? 0.854 11.594 -21.917 1.00 90.19 108 ARG A CA 1
ATOM 881 C C . ARG A 1 108 ? 0.501 10.236 -21.306 1.00 90.19 108 ARG A C 1
ATOM 883 O O . ARG A 1 108 ? -0.362 10.185 -20.439 1.00 90.19 108 ARG A O 1
ATOM 890 N N . GLU A 1 109 ? 1.162 9.164 -21.730 1.00 88.56 109 GLU A N 1
ATOM 891 C CA . GLU A 1 109 ? 0.906 7.803 -21.236 1.00 88.56 109 GLU A CA 1
ATOM 892 C C . GLU A 1 109 ? 1.320 7.678 -19.771 1.00 88.56 109 GLU A C 1
ATOM 894 O O . GLU A 1 109 ? 0.562 7.173 -18.945 1.00 88.56 109 GLU A O 1
ATOM 899 N N . VAL A 1 110 ? 2.486 8.233 -19.430 1.00 88.69 110 VAL A N 1
ATOM 900 C CA . VAL A 1 110 ? 2.976 8.290 -18.047 1.00 88.69 110 VAL A CA 1
ATOM 901 C C . VAL A 1 110 ? 1.997 9.053 -17.156 1.00 88.69 110 VAL A C 1
ATOM 903 O O . VAL A 1 110 ? 1.634 8.566 -16.086 1.00 88.69 110 VAL A O 1
ATOM 906 N N . THR A 1 111 ? 1.527 10.220 -17.602 1.00 88.00 111 THR A N 1
ATOM 907 C CA . THR A 1 111 ? 0.543 11.017 -16.857 1.00 88.00 111 THR A CA 1
ATOM 908 C C . THR A 1 111 ? -0.775 10.266 -16.672 1.00 88.00 111 THR A C 1
ATOM 910 O O . THR A 1 111 ? -1.282 10.232 -15.556 1.00 88.00 111 THR A O 1
ATOM 913 N N . MET A 1 112 ? -1.290 9.588 -17.704 1.00 89.62 112 MET A N 1
ATOM 914 C CA . MET A 1 112 ? -2.525 8.796 -17.601 1.00 89.62 112 MET A CA 1
ATOM 915 C C . MET A 1 112 ? -2.422 7.667 -16.571 1.00 89.62 112 MET A C 1
ATOM 917 O O . MET A 1 112 ? -3.360 7.444 -15.809 1.00 89.62 112 MET A O 1
ATOM 921 N N . ILE A 1 113 ? -1.287 6.963 -16.514 1.00 87.94 113 ILE A N 1
ATOM 922 C CA . ILE A 1 113 ? -1.069 5.905 -15.515 1.00 87.94 113 ILE A CA 1
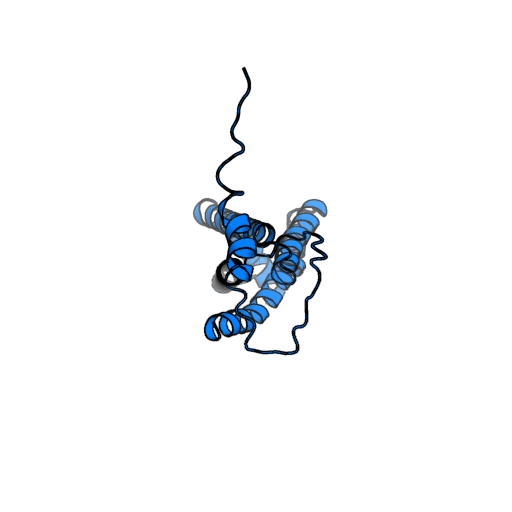ATOM 923 C C . ILE A 1 113 ? -1.065 6.486 -14.104 1.00 87.94 113 ILE A C 1
ATOM 925 O O . ILE A 1 113 ? -1.659 5.902 -13.200 1.00 87.94 113 ILE A O 1
ATOM 929 N N . ILE A 1 114 ? -0.422 7.638 -13.915 1.00 87.38 114 ILE A N 1
ATOM 930 C CA . ILE A 1 114 ? -0.381 8.323 -12.621 1.00 87.38 114 ILE A CA 1
ATOM 931 C C . ILE A 1 114 ? -1.782 8.785 -12.213 1.00 87.38 114 ILE A C 1
ATOM 933 O O . ILE A 1 114 ? -2.198 8.543 -11.085 1.00 87.38 114 ILE A O 1
ATOM 937 N N . GLU A 1 115 ? -2.534 9.409 -13.118 1.00 88.69 115 GLU A N 1
ATOM 938 C CA . GLU A 1 115 ? -3.909 9.846 -12.858 1.00 88.69 115 GLU A CA 1
ATOM 939 C C . GLU A 1 115 ? -4.819 8.669 -12.494 1.00 88.69 115 GLU A C 1
ATOM 941 O O . GLU A 1 115 ? -5.572 8.750 -11.522 1.00 88.69 115 GLU A O 1
ATOM 946 N N . LEU A 1 116 ? -4.711 7.551 -13.219 1.00 88.81 116 LEU A N 1
ATOM 947 C CA . LEU A 1 116 ? -5.467 6.334 -12.931 1.00 88.81 116 LEU A CA 1
ATOM 948 C C . LEU A 1 116 ? -5.095 5.745 -11.563 1.00 88.81 116 LEU A C 1
ATOM 950 O O . LEU A 1 116 ? -5.977 5.332 -10.808 1.00 88.81 116 LEU A O 1
ATOM 954 N N . ASP A 1 117 ? -3.807 5.746 -11.216 1.00 87.69 117 ASP A N 1
ATOM 955 C CA . ASP A 1 117 ? -3.318 5.294 -9.915 1.00 87.69 117 ASP A CA 1
ATOM 956 C C . ASP A 1 117 ? -3.865 6.170 -8.773 1.00 87.69 117 ASP A C 1
ATOM 958 O O . ASP A 1 117 ? -4.408 5.651 -7.794 1.00 87.69 117 ASP A O 1
ATOM 962 N N . MET A 1 118 ? -3.838 7.496 -8.928 1.00 86.69 118 MET A N 1
ATOM 963 C CA . MET A 1 118 ? -4.377 8.440 -7.941 1.00 86.69 118 MET A CA 1
ATOM 964 C C . MET A 1 118 ? -5.900 8.345 -7.808 1.00 86.69 118 MET A C 1
ATOM 966 O O . MET A 1 118 ? -6.434 8.386 -6.692 1.00 86.69 118 MET A O 1
ATOM 970 N N . LEU A 1 119 ? -6.608 8.161 -8.925 1.00 89.50 119 LEU A N 1
ATOM 971 C CA . LEU A 1 119 ? -8.048 7.916 -8.927 1.00 89.50 119 LEU A CA 1
ATOM 972 C C . LEU A 1 119 ? -8.368 6.619 -8.176 1.00 89.50 119 LEU A C 1
ATOM 974 O O . LEU A 1 119 ? -9.267 6.596 -7.334 1.00 89.50 119 LEU A O 1
ATOM 978 N N . SER A 1 120 ? -7.597 5.558 -8.422 1.00 87.81 120 SER A N 1
ATOM 979 C CA . SER A 1 120 ? -7.778 4.267 -7.759 1.00 87.81 120 SER A CA 1
ATOM 980 C C . SER A 1 120 ? -7.551 4.339 -6.247 1.00 87.81 120 SER A C 1
ATOM 982 O O . SER A 1 120 ? -8.350 3.794 -5.480 1.00 87.81 120 SER A O 1
ATOM 984 N N . LEU A 1 121 ? -6.521 5.065 -5.798 1.00 87.94 121 LEU A N 1
ATOM 985 C CA . LEU A 1 121 ? -6.254 5.309 -4.380 1.00 87.94 121 LEU A CA 1
ATOM 986 C C . LEU A 1 121 ? -7.386 6.099 -3.727 1.00 87.94 121 LEU A C 1
ATOM 988 O O . LEU A 1 121 ? -7.822 5.758 -2.628 1.00 87.94 121 LEU A O 1
ATOM 992 N N . THR A 1 122 ? -7.905 7.109 -4.423 1.00 89.88 122 THR A N 1
ATOM 993 C CA . THR A 1 122 ? -9.020 7.927 -3.936 1.00 89.88 122 THR A CA 1
ATOM 994 C C . THR A 1 122 ? -10.289 7.087 -3.792 1.00 89.88 122 THR A C 1
ATOM 996 O O . THR A 1 122 ? -10.928 7.108 -2.742 1.00 89.88 122 THR A O 1
ATOM 999 N N . LEU A 1 123 ? -10.628 6.274 -4.799 1.00 90.00 123 LEU A N 1
ATOM 1000 C CA . LEU A 1 123 ? -11.762 5.342 -4.740 1.00 90.00 123 LEU A CA 1
ATOM 1001 C C . LEU A 1 123 ? -11.614 4.329 -3.597 1.00 90.00 123 LEU A C 1
ATOM 1003 O O . LEU A 1 123 ? -12.571 4.050 -2.876 1.00 90.00 123 LEU A O 1
ATOM 1007 N N . THR A 1 124 ? -10.400 3.818 -3.399 1.00 88.62 124 THR A N 1
ATOM 1008 C CA . THR A 1 124 ? -10.040 2.896 -2.314 1.00 88.62 124 THR A CA 1
ATOM 1009 C C . THR A 1 124 ? -10.239 3.545 -0.941 1.00 88.62 124 THR A C 1
ATOM 1011 O O . THR A 1 124 ? -10.830 2.941 -0.042 1.00 88.62 124 THR A O 1
ATOM 1014 N N . LEU A 1 125 ? -9.816 4.801 -0.791 1.00 90.75 125 LEU A N 1
ATOM 1015 C CA . LEU A 1 125 ? -9.992 5.582 0.429 1.00 90.75 125 LEU A CA 1
ATOM 1016 C C . LEU A 1 125 ? -11.473 5.846 0.725 1.00 90.75 125 LEU A C 1
ATOM 1018 O O . LEU A 1 125 ? -11.922 5.643 1.855 1.00 90.75 125 LEU A O 1
ATOM 1022 N N . VAL A 1 126 ? -12.245 6.226 -0.297 1.00 91.25 126 VAL A N 1
ATOM 1023 C CA . VAL A 1 126 ? -13.699 6.411 -0.196 1.00 91.25 126 VAL A CA 1
ATOM 1024 C C . VAL A 1 126 ? -14.381 5.110 0.224 1.00 91.25 126 VAL A C 1
ATOM 1026 O O . VAL A 1 126 ? -15.234 5.129 1.109 1.00 91.25 126 VAL A O 1
ATOM 1029 N N . LEU A 1 127 ? -13.990 3.965 -0.338 1.00 90.88 127 LEU A N 1
ATOM 1030 C CA . LEU A 1 127 ? -14.556 2.671 0.036 1.00 90.88 127 LEU A CA 1
ATOM 1031 C C . LEU A 1 127 ? -14.291 2.317 1.505 1.00 90.88 127 LEU A C 1
ATOM 1033 O O . LEU A 1 127 ? -15.227 1.938 2.213 1.00 90.88 127 LEU A O 1
ATOM 1037 N N . LEU A 1 128 ? -13.049 2.467 1.979 1.00 89.44 128 LEU A N 1
ATOM 1038 C CA . LEU A 1 128 ? -12.708 2.240 3.389 1.00 89.44 128 LEU A CA 1
ATOM 1039 C C . LEU A 1 128 ? -13.483 3.190 4.312 1.00 89.44 128 LEU A C 1
ATOM 1041 O O . LEU A 1 128 ? 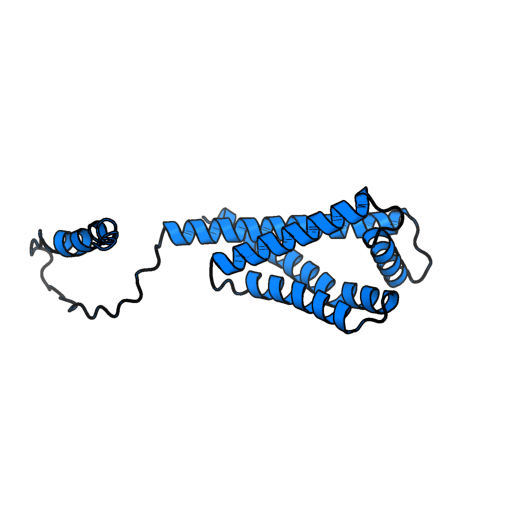-13.990 2.768 5.350 1.00 89.44 128 LEU A O 1
ATOM 1045 N N . TYR A 1 129 ? -13.646 4.452 3.914 1.00 91.81 129 TYR A N 1
ATOM 1046 C CA . TYR A 1 129 ? -14.453 5.423 4.648 1.00 91.81 129 TYR A CA 1
ATOM 1047 C C . TYR A 1 129 ? -15.939 5.036 4.713 1.00 91.81 129 TYR A C 1
ATOM 1049 O O . TYR A 1 129 ? -16.566 5.121 5.771 1.00 91.81 129 TYR A O 1
ATOM 1057 N N . LEU A 1 130 ? -16.517 4.564 3.605 1.00 90.44 130 LEU A N 1
ATOM 1058 C CA . LEU A 1 130 ? -17.897 4.072 3.570 1.00 90.44 130 LEU A CA 1
ATOM 1059 C C . LEU A 1 130 ? -18.072 2.813 4.430 1.00 90.44 130 LEU A C 1
ATOM 1061 O O . LEU A 1 130 ? -19.089 2.682 5.114 1.00 90.44 130 LEU A O 1
ATOM 1065 N N . GLN A 1 131 ? -17.086 1.911 4.443 1.00 89.25 131 GLN A N 1
ATOM 1066 C CA . GLN A 1 131 ? -17.077 0.758 5.346 1.00 89.25 131 GLN A CA 1
ATOM 1067 C C . GLN A 1 131 ? -17.006 1.182 6.811 1.00 89.25 131 GLN A C 1
ATOM 1069 O O . GLN A 1 131 ? -17.775 0.660 7.611 1.00 89.25 131 GLN A O 1
ATOM 1074 N N . LEU A 1 132 ? -16.163 2.160 7.157 1.00 90.56 132 LEU A N 1
ATOM 1075 C CA . LEU A 1 132 ? -16.117 2.737 8.501 1.00 90.56 132 LEU A CA 1
ATOM 1076 C C . LEU A 1 132 ? -17.479 3.304 8.905 1.00 90.56 132 LEU A C 1
ATOM 1078 O O . LEU A 1 132 ? -17.999 2.932 9.952 1.00 90.56 132 LEU A O 1
ATOM 1082 N N . LYS A 1 133 ? -18.106 4.126 8.054 1.00 88.62 133 LYS A N 1
ATOM 1083 C CA . LYS A 1 133 ? -19.459 4.654 8.304 1.00 88.62 133 LYS A CA 1
ATOM 1084 C C . LYS A 1 133 ? -20.485 3.549 8.525 1.00 88.62 133 LYS A C 1
ATOM 1086 O O . LYS A 1 133 ? -21.310 3.656 9.428 1.00 88.62 133 LYS A O 1
ATOM 1091 N N . LYS A 1 134 ? -20.432 2.487 7.716 1.00 87.62 134 LYS A N 1
ATOM 1092 C CA . LYS A 1 134 ? -21.312 1.327 7.867 1.00 87.62 134 LYS A CA 1
ATOM 1093 C C . LYS A 1 134 ? -21.074 0.615 9.202 1.00 87.62 134 LYS A C 1
ATOM 1095 O O . LYS A 1 134 ? -22.041 0.346 9.902 1.00 87.62 134 LYS A O 1
ATOM 1100 N N . SER A 1 135 ? -19.819 0.344 9.563 1.00 85.50 135 SER A N 1
ATOM 1101 C CA . SER A 1 135 ? -19.466 -0.337 10.814 1.00 85.50 135 SER A CA 1
ATOM 1102 C C . SER A 1 135 ? -19.845 0.477 12.048 1.00 85.50 135 SER A C 1
ATOM 1104 O O . SER A 1 135 ? -20.363 -0.091 12.999 1.00 85.50 135 SER A O 1
ATOM 1106 N N . VAL A 1 136 ? -19.652 1.798 12.010 1.00 85.12 136 VAL A N 1
ATOM 1107 C CA . VAL A 1 136 ? -20.086 2.708 13.078 1.00 85.12 136 VAL A CA 1
ATOM 1108 C C . VAL A 1 136 ? -21.609 2.688 13.214 1.00 85.12 136 VAL A C 1
ATOM 1110 O O . VAL A 1 136 ? -22.122 2.525 14.315 1.00 85.12 136 VAL A O 1
ATOM 1113 N N . ALA A 1 137 ? -22.348 2.785 12.103 1.00 81.50 137 ALA A N 1
ATOM 1114 C CA . ALA A 1 137 ? -23.807 2.709 12.132 1.00 81.50 137 ALA A 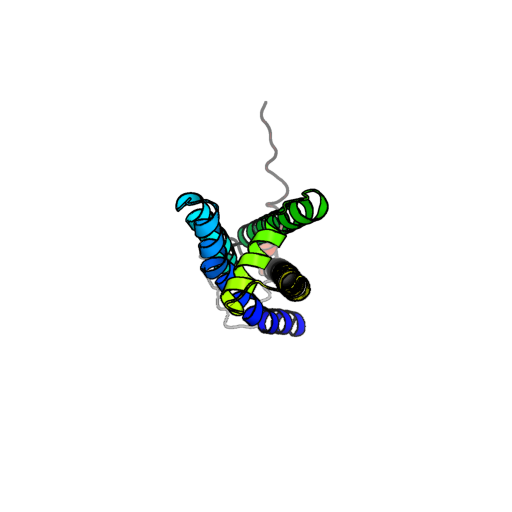CA 1
ATOM 1115 C C . ALA A 1 137 ? -24.312 1.359 12.678 1.00 81.50 137 ALA A C 1
ATOM 1117 O O . ALA A 1 137 ? -25.274 1.329 13.435 1.00 81.50 137 ALA A O 1
ATOM 1118 N N . GLU A 1 138 ? -23.659 0.248 12.329 1.00 79.00 138 GLU A N 1
ATOM 1119 C CA . GLU A 1 138 ? -23.998 -1.082 12.852 1.00 79.00 138 GLU A CA 1
ATOM 1120 C C . GLU A 1 138 ? -23.682 -1.219 14.351 1.00 79.00 138 GLU A C 1
ATOM 1122 O O . GLU A 1 138 ? -24.469 -1.825 15.071 1.00 79.00 138 GLU A O 1
ATOM 1127 N N . GLU A 1 139 ? -22.592 -0.618 14.839 1.00 73.31 139 GLU A N 1
ATOM 1128 C CA . GLU A 1 139 ? -22.221 -0.610 16.263 1.00 73.31 139 GLU A CA 1
ATOM 1129 C C . GLU A 1 139 ? -23.173 0.242 17.120 1.00 73.31 139 GLU A C 1
ATOM 1131 O O . GLU A 1 139 ? -23.448 -0.122 18.260 1.00 73.31 139 GLU A O 1
ATOM 1136 N N . PHE A 1 140 ? -23.737 1.324 16.567 1.00 66.56 140 PHE A N 1
ATOM 1137 C CA . PHE A 1 140 ? -24.769 2.120 17.244 1.00 66.56 140 PHE A CA 1
ATOM 1138 C C . PHE A 1 140 ? -26.146 1.446 17.260 1.00 66.56 140 PHE A C 1
ATOM 1140 O O . PHE A 1 140 ? -26.878 1.590 18.234 1.00 66.56 140 PHE A O 1
ATOM 1147 N N . VAL A 1 141 ? -26.514 0.723 16.195 1.00 59.94 141 VAL A N 1
ATOM 1148 C CA . VAL A 1 141 ? -27.813 0.025 16.118 1.00 59.94 141 VAL A CA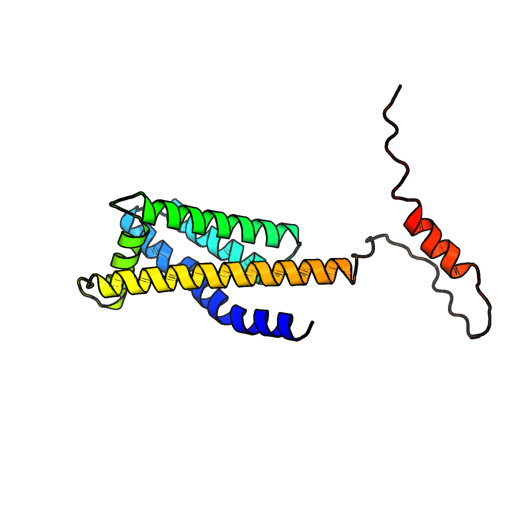 1
ATOM 1149 C C . VAL A 1 141 ? -27.796 -1.272 16.931 1.00 59.94 141 VAL A C 1
ATOM 1151 O O . VAL A 1 141 ? -28.800 -1.636 17.536 1.00 59.94 141 VAL A O 1
ATOM 1154 N N . PHE A 1 142 ? -26.652 -1.954 16.978 1.00 55.97 142 PHE A N 1
ATOM 1155 C CA . PHE A 1 142 ? -26.449 -3.169 17.756 1.00 55.97 142 PHE A CA 1
ATOM 1156 C C . PHE A 1 142 ? -25.164 -3.026 18.574 1.00 55.97 142 PHE A C 1
ATOM 1158 O O . PHE A 1 142 ? -24.126 -3.572 18.173 1.00 55.97 142 PHE A O 1
ATOM 1165 N N . PRO A 1 143 ? -25.191 -2.310 19.717 1.00 54.72 143 PRO A N 1
ATOM 1166 C CA . PRO A 1 143 ? -24.062 -2.343 20.631 1.00 54.72 143 PRO A CA 1
ATOM 1167 C C . PRO A 1 143 ? -23.803 -3.811 20.950 1.00 54.72 143 PRO A C 1
ATOM 1169 O O . PRO A 1 143 ? -24.715 -4.532 21.362 1.00 54.72 143 PRO A O 1
ATOM 1172 N N . LYS A 1 144 ? -22.583 -4.284 20.665 1.00 55.50 144 LYS A N 1
ATOM 1173 C CA . LYS A 1 144 ? -22.200 -5.674 20.920 1.00 55.50 144 LYS A CA 1
ATOM 1174 C C . LYS A 1 144 ? -22.542 -5.964 22.371 1.00 55.50 144 LYS A C 1
ATOM 1176 O O . LYS A 1 144 ? -21.884 -5.424 23.261 1.00 55.50 144 LYS A O 1
ATOM 1181 N N . GLN A 1 145 ? -23.570 -6.785 22.592 1.00 49.19 145 GLN A N 1
ATOM 1182 C CA . GLN A 1 145 ? -23.911 -7.229 23.931 1.00 49.19 145 GLN A CA 1
ATOM 1183 C C . GLN A 1 145 ? -22.622 -7.753 24.564 1.00 49.19 145 GLN A C 1
ATOM 1185 O O . GLN A 1 145 ? -21.855 -8.454 23.882 1.00 49.19 145 GLN A O 1
ATOM 1190 N N . PRO A 1 146 ? -22.317 -7.362 25.813 1.00 46.91 146 PRO A N 1
ATOM 1191 C CA . PRO A 1 146 ? -21.135 -7.865 26.479 1.00 46.91 146 PRO A CA 1
ATOM 1192 C C . PRO A 1 146 ? -21.166 -9.385 26.353 1.00 46.91 146 PRO A C 1
ATOM 1194 O O . PRO A 1 146 ? -22.189 -10.009 26.632 1.00 46.91 146 PRO A O 1
ATOM 1197 N N . LYS A 1 147 ? -20.054 -9.984 25.912 1.00 44.16 147 LYS A N 1
ATOM 1198 C CA . LYS A 1 147 ? -19.817 -11.424 26.060 1.00 44.16 147 LYS A CA 1
ATOM 1199 C C . LYS A 1 147 ? -19.721 -11.732 27.558 1.00 44.16 147 LYS A C 1
ATOM 1201 O O . LYS A 1 147 ? -18.653 -12.050 28.065 1.00 44.16 147 LYS A O 1
ATOM 1206 N N . LYS A 1 148 ? -20.818 -11.573 28.290 1.00 43.12 148 LYS A N 1
ATOM 1207 C CA . LYS A 1 148 ? -21.019 -12.169 29.593 1.00 43.12 148 LYS A CA 1
ATOM 1208 C C . LYS A 1 148 ? -21.783 -13.450 29.331 1.00 43.12 148 LYS A C 1
ATOM 1210 O O . LYS A 1 148 ? -22.853 -13.454 28.731 1.00 43.12 148 LYS A O 1
ATOM 1215 N N . SER A 1 149 ? -21.196 -14.540 29.793 1.00 39.09 149 SER A N 1
ATOM 1216 C CA . SER A 1 149 ? -21.904 -15.747 30.168 1.00 39.09 149 SER A CA 1
ATOM 1217 C C . SER A 1 149 ? -23.020 -15.382 31.154 1.00 39.09 149 SER A C 1
ATOM 1219 O O . SER A 1 149 ? -22.830 -15.451 32.364 1.00 39.09 149 SER A O 1
ATOM 1221 N N . ILE A 1 150 ? -24.173 -14.941 30.664 1.00 44.41 150 ILE A N 1
ATOM 1222 C CA . ILE A 1 150 ? -25.375 -14.836 31.483 1.00 44.41 150 ILE A CA 1
ATOM 1223 C C . ILE A 1 150 ? -26.269 -15.971 31.015 1.00 44.41 150 ILE A C 1
ATOM 1225 O O . ILE A 1 150 ? -27.130 -15.817 30.155 1.00 44.41 150 ILE A O 1
ATOM 1229 N N . ARG A 1 151 ? -26.015 -17.152 31.591 1.00 38.16 151 ARG A N 1
ATOM 1230 C CA . ARG A 1 151 ? -27.088 -18.104 31.879 1.00 38.16 151 ARG A CA 1
ATOM 1231 C C . ARG A 1 151 ? -28.038 -17.391 32.846 1.00 38.16 151 ARG A C 1
ATOM 1233 O O . ARG A 1 151 ? -27.934 -17.564 34.052 1.00 38.16 151 ARG A O 1
ATOM 1240 N N . GLY A 1 152 ? -28.894 -16.525 32.319 1.00 46.06 152 GLY A N 1
ATOM 1241 C CA . GLY A 1 152 ? -30.133 -16.167 32.990 1.00 46.06 152 GLY A CA 1
ATOM 1242 C C . GLY A 1 152 ? -31.124 -17.298 32.716 1.00 46.06 152 GLY A C 1
ATOM 1243 O O . GLY A 1 152 ? -31.120 -17.821 31.596 1.00 46.06 152 GLY A O 1
ATOM 1244 N N . PRO A 1 153 ? -31.918 -17.746 33.699 1.00 47.22 153 PRO A N 1
ATOM 1245 C CA . PRO A 1 153 ? -32.959 -18.728 33.438 1.00 47.22 153 PRO A CA 1
ATOM 1246 C C . PRO A 1 153 ? -33.923 -18.159 32.390 1.00 47.22 153 PRO A C 1
ATOM 1248 O O . PRO A 1 153 ? -34.481 -17.076 32.560 1.00 47.22 153 PRO A O 1
ATOM 1251 N N . VAL A 1 154 ? -34.088 -18.876 31.278 1.00 50.09 154 VAL A N 1
ATOM 1252 C CA . VAL A 1 154 ? -35.148 -18.592 30.310 1.00 50.09 154 VAL A CA 1
ATOM 1253 C C . VAL A 1 154 ? -36.450 -19.057 30.953 1.00 50.09 154 VAL A C 1
ATOM 1255 O O . VAL A 1 154 ? -36.729 -20.254 30.986 1.00 50.09 154 VAL A O 1
ATOM 1258 N N . CYS A 1 155 ? -37.223 -18.127 31.507 1.00 45.81 155 CYS A N 1
ATOM 1259 C CA . CYS A 1 155 ? -38.592 -18.406 31.924 1.00 45.81 155 CYS A CA 1
ATOM 1260 C C . CYS A 1 155 ? -39.498 -18.326 30.695 1.00 45.81 155 CYS A C 1
ATOM 1262 O O . CYS A 1 155 ? -39.724 -17.249 30.147 1.00 45.81 155 CYS A O 1
ATOM 1264 N N . PHE A 1 156 ? -40.012 -19.474 30.263 1.00 53.38 156 PHE A N 1
ATOM 1265 C CA . PHE A 1 156 ? -41.157 -19.533 29.364 1.00 53.38 156 PHE A CA 1
ATOM 1266 C C . PHE A 1 156 ? -42.419 -19.466 30.227 1.00 53.38 156 PHE A C 1
ATOM 1268 O O . PHE A 1 156 ? -42.655 -20.368 31.028 1.00 53.38 156 PHE A O 1
ATOM 1275 N N . THR A 1 157 ? -43.209 -18.402 30.089 1.00 52.75 157 THR A N 1
ATOM 1276 C CA . THR A 1 157 ? -44.577 -18.365 30.621 1.00 52.75 157 THR A CA 1
ATOM 1277 C C . THR A 1 157 ? -45.538 -18.758 29.505 1.00 52.75 157 THR A C 1
ATOM 1279 O O . THR A 1 157 ? -45.415 -18.300 28.368 1.00 52.75 157 THR A O 1
ATOM 1282 N N . ASN A 1 158 ? -46.477 -19.649 29.820 1.00 56.12 158 ASN A N 1
ATOM 1283 C CA . ASN A 1 158 ? -47.518 -20.098 28.893 1.00 56.12 158 ASN A CA 1
ATOM 1284 C C . ASN A 1 158 ? -48.723 -19.137 28.875 1.00 56.12 158 ASN A C 1
ATOM 1286 O O . ASN A 1 158 ? -49.732 -19.421 28.232 1.00 56.12 158 ASN A O 1
ATOM 1290 N N . THR A 1 159 ? -48.628 -18.004 29.576 1.00 47.94 159 THR A N 1
ATOM 1291 C CA . THR A 1 159 ? -49.722 -17.057 29.797 1.00 47.94 159 THR A CA 1
ATOM 1292 C C . THR A 1 159 ? -49.262 -15.635 29.483 1.00 47.94 159 THR A C 1
ATOM 1294 O O . THR A 1 159 ? -48.442 -15.058 30.186 1.00 47.94 159 THR A O 1
ATOM 1297 N N . LEU A 1 160 ? -49.824 -15.053 28.417 1.00 53.34 160 LEU A N 1
ATOM 1298 C CA . LEU A 1 160 ? -49.533 -13.702 27.898 1.00 53.34 160 LEU A CA 1
ATOM 1299 C C . LEU A 1 160 ? -49.934 -12.545 28.839 1.00 53.34 160 LEU A C 1
ATOM 1301 O O . LEU A 1 160 ? -49.795 -11.385 28.465 1.00 53.34 160 LEU A O 1
ATOM 1305 N N . THR A 1 161 ? -50.465 -12.843 30.022 1.00 53.94 161 THR A N 1
ATOM 1306 C CA . THR A 1 161 ? -51.121 -11.881 30.921 1.00 53.94 161 THR A CA 1
ATOM 1307 C C . THR A 1 161 ? -50.485 -11.794 32.307 1.00 53.94 161 THR A C 1
ATOM 1309 O O . THR A 1 161 ? -51.039 -11.125 33.173 1.00 53.94 161 THR A O 1
ATOM 1312 N N . GLU A 1 162 ? -49.350 -12.457 32.551 1.00 53.97 162 GLU A N 1
ATOM 1313 C CA . GLU A 1 162 ? -48.586 -12.208 33.778 1.00 53.97 162 GLU A CA 1
ATOM 1314 C C . GLU A 1 162 ? -47.809 -10.902 33.632 1.00 53.97 162 GLU A C 1
ATOM 1316 O O . GLU A 1 162 ? -46.792 -10.818 32.938 1.00 53.97 162 GLU A O 1
ATOM 1321 N N . ASP A 1 163 ? -48.357 -9.880 34.278 1.00 53.66 163 ASP A N 1
ATOM 1322 C CA . ASP A 1 163 ? -47.827 -8.533 34.371 1.00 53.66 163 ASP A CA 1
ATOM 1323 C C . ASP A 1 163 ? -46.517 -8.528 35.168 1.00 53.66 163 ASP A C 1
ATOM 1325 O O . ASP A 1 163 ? -46.465 -8.320 36.378 1.00 53.66 163 ASP A O 1
ATOM 1329 N N . ASN A 1 164 ? -45.423 -8.850 34.484 1.00 55.75 164 ASN A N 1
ATOM 1330 C CA . ASN A 1 164 ? -44.080 -8.742 35.029 1.00 55.75 164 ASN A CA 1
ATOM 1331 C C . ASN A 1 164 ? -43.596 -7.284 34.917 1.00 55.75 164 ASN A C 1
ATOM 1333 O O . ASN A 1 164 ? -42.600 -7.007 34.242 1.00 55.75 164 ASN A O 1
ATOM 1337 N N . GLU A 1 165 ? -44.281 -6.358 35.600 1.00 56.62 165 GLU A N 1
ATOM 1338 C CA . GLU A 1 165 ? -43.928 -4.926 35.671 1.00 56.62 165 GLU A CA 1
ATOM 1339 C C . GLU A 1 165 ? -42.461 -4.698 36.103 1.00 56.62 165 GLU A C 1
ATOM 1341 O O . GLU A 1 165 ? -41.842 -3.715 35.709 1.00 56.62 165 GLU A O 1
ATOM 1346 N N . GLY A 1 166 ? -41.839 -5.653 36.808 1.00 55.44 166 GLY A N 1
ATOM 1347 C CA . GLY A 1 166 ? -40.431 -5.585 37.230 1.00 55.44 166 GLY A CA 1
ATOM 1348 C C . GLY A 1 166 ? -39.400 -6.274 36.320 1.00 55.44 166 GLY A C 1
ATOM 1349 O O . GLY A 1 166 ? -38.197 -6.156 36.566 1.00 55.44 166 GLY A O 1
ATOM 1350 N N . TYR A 1 167 ? -39.803 -7.012 35.274 1.00 55.91 167 TYR A N 1
ATOM 1351 C CA . TYR A 1 167 ? -38.835 -7.764 34.447 1.00 55.91 167 TYR A CA 1
ATOM 1352 C C . TYR A 1 167 ? -37.931 -6.832 33.639 1.00 55.91 167 TYR A C 1
ATOM 1354 O O . TYR A 1 167 ? -36.729 -7.071 33.510 1.00 55.91 167 TYR A O 1
ATOM 1362 N N . PHE A 1 168 ? -38.491 -5.728 33.147 1.00 54.25 168 PHE A N 1
ATOM 1363 C CA . PHE A 1 168 ? -37.716 -4.714 32.446 1.00 54.25 168 PHE A CA 1
ATOM 1364 C C . PHE A 1 168 ? -36.912 -3.827 33.403 1.00 54.25 168 PHE A C 1
ATOM 1366 O O . PHE A 1 168 ? -35.791 -3.467 33.053 1.00 54.25 168 PHE A O 1
ATOM 1373 N N . GLU A 1 169 ? -37.395 -3.538 34.616 1.00 55.00 169 GLU A N 1
ATOM 1374 C CA . GLU A 1 169 ? -36.632 -2.741 35.591 1.00 55.00 169 GLU A CA 1
ATOM 1375 C C . GLU A 1 169 ? -35.335 -3.431 36.031 1.00 55.00 169 GLU A C 1
ATOM 1377 O O . GLU A 1 169 ? -34.296 -2.776 36.089 1.00 55.00 169 GLU A O 1
ATOM 1382 N N . ASN A 1 170 ? -35.338 -4.754 36.226 1.00 54.03 170 ASN A N 1
ATOM 1383 C CA . ASN A 1 170 ? -34.109 -5.488 36.556 1.00 54.03 170 ASN A CA 1
ATOM 1384 C C . ASN A 1 170 ? -33.122 -5.581 35.378 1.00 54.03 170 ASN A C 1
ATOM 1386 O O . ASN A 1 170 ? -31.913 -5.599 35.589 1.00 54.03 170 ASN A O 1
ATOM 1390 N N . ILE A 1 171 ? -33.605 -5.612 34.131 1.00 55.34 171 ILE A N 1
ATOM 1391 C CA . ILE A 1 171 ? -32.730 -5.688 32.947 1.00 55.34 171 ILE A CA 1
ATOM 1392 C C . ILE A 1 171 ? -32.170 -4.307 32.578 1.00 55.34 171 ILE A C 1
ATOM 1394 O O . ILE A 1 171 ? -31.001 -4.197 32.206 1.00 55.34 171 ILE A O 1
ATOM 1398 N N . TYR A 1 172 ? -32.976 -3.246 32.685 1.00 53.03 172 TYR A N 1
ATOM 1399 C CA . TYR A 1 172 ? -32.558 -1.880 32.356 1.00 53.03 172 TYR A CA 1
ATOM 1400 C C . TYR A 1 172 ? -31.850 -1.164 33.515 1.00 53.03 172 TYR A C 1
ATOM 1402 O O . TYR A 1 172 ? -30.963 -0.349 33.253 1.00 53.03 172 TYR A O 1
ATOM 1410 N N . GLY A 1 173 ? -32.165 -1.487 34.773 1.00 49.31 173 GLY A N 1
ATOM 1411 C CA . GLY A 1 173 ? -31.499 -0.927 35.954 1.00 49.31 173 GLY A CA 1
ATOM 1412 C C . GLY A 1 173 ? -29.999 -1.232 35.979 1.00 49.31 173 GLY A C 1
ATOM 1413 O O . GLY A 1 173 ? -29.181 -0.330 36.167 1.00 49.31 173 GLY A O 1
ATOM 1414 N N . ASP A 1 174 ? -29.617 -2.464 35.645 1.00 50.97 174 ASP A N 1
ATOM 1415 C CA . ASP A 1 174 ? -28.209 -2.873 35.580 1.00 50.97 174 ASP A CA 1
ATOM 1416 C C . ASP A 1 174 ? -27.441 -2.243 34.401 1.00 50.97 174 ASP A C 1
ATOM 1418 O O . ASP A 1 174 ? -26.218 -2.100 34.457 1.00 50.97 174 ASP A O 1
ATOM 1422 N N . LEU A 1 175 ? -28.132 -1.806 33.341 1.00 49.75 175 LEU A N 1
ATOM 1423 C CA . LEU A 1 175 ? -27.510 -1.152 32.182 1.00 49.75 175 LEU A CA 1
ATOM 1424 C C . LEU A 1 175 ? -27.162 0.324 32.434 1.00 49.75 175 LEU A C 1
ATOM 1426 O O . LEU A 1 175 ? -26.280 0.857 31.759 1.00 49.75 175 LEU A O 1
ATOM 1430 N N . ILE A 1 176 ? -27.803 0.979 33.409 1.00 45.53 176 ILE A N 1
ATOM 1431 C CA . ILE A 1 176 ? -27.640 2.421 33.668 1.00 45.53 176 ILE A CA 1
ATOM 1432 C C . ILE A 1 176 ? -26.668 2.700 34.835 1.00 45.53 176 ILE A C 1
ATOM 1434 O O . ILE A 1 176 ? -26.061 3.772 34.882 1.00 45.53 176 ILE A O 1
ATOM 1438 N N . PHE A 1 177 ? -26.412 1.737 35.732 1.00 42.06 177 PHE A N 1
ATOM 1439 C CA . PHE A 1 177 ? -25.558 1.963 36.913 1.00 42.06 177 PHE A CA 1
ATOM 1440 C C . PHE A 1 177 ? -24.066 1.622 36.748 1.00 42.06 177 PHE A C 1
ATOM 1442 O O . PHE A 1 177 ? -23.239 2.169 37.477 1.00 42.06 177 PHE A O 1
ATOM 1449 N N . THR A 1 178 ? -23.658 0.826 35.754 1.00 42.22 178 THR A N 1
ATOM 1450 C CA . THR A 1 178 ? -22.225 0.496 35.558 1.00 42.22 178 THR A CA 1
ATOM 1451 C C . THR A 1 178 ? -21.357 1.601 34.936 1.00 42.22 178 THR A C 1
ATOM 1453 O O . THR A 1 178 ? -20.150 1.412 34.804 1.00 42.22 178 THR A O 1
ATOM 1456 N N . SER A 1 179 ? -21.908 2.766 34.577 1.00 43.03 179 SER A N 1
ATOM 1457 C CA . SER A 1 179 ? -21.140 3.869 33.970 1.00 43.03 179 SER A CA 1
ATOM 1458 C C . SER A 1 179 ? -20.871 5.059 34.901 1.00 43.03 179 SER A C 1
ATOM 1460 O O . SER A 1 179 ? -20.414 6.097 34.422 1.00 43.03 179 SER A O 1
ATOM 1462 N N . ARG A 1 180 ? -21.154 4.961 36.212 1.00 38.09 180 ARG A N 1
ATOM 1463 C CA . ARG A 1 180 ? -21.012 6.105 37.141 1.00 38.09 180 ARG A CA 1
ATOM 1464 C C . ARG A 1 180 ? -20.153 5.899 38.391 1.00 38.09 180 ARG A C 1
ATOM 1466 O O . ARG A 1 180 ? -19.948 6.872 39.108 1.00 38.09 180 ARG A O 1
ATOM 1473 N N . THR A 1 181 ? -19.576 4.725 38.641 1.00 36.59 181 THR A N 1
ATOM 1474 C CA . THR A 1 181 ? -18.868 4.469 39.913 1.00 36.59 181 THR A CA 1
ATOM 1475 C C . THR A 1 181 ? -17.667 3.527 39.768 1.00 36.59 181 THR A C 1
ATOM 1477 O O . THR A 1 181 ? -17.718 2.372 40.167 1.00 36.59 181 THR A O 1
ATOM 1480 N N . SER A 1 182 ? -16.541 4.021 39.239 1.00 36.81 182 SER A N 1
ATOM 1481 C CA . SER A 1 182 ? -15.215 3.452 39.563 1.00 36.81 182 SER A CA 1
ATOM 1482 C C . SER A 1 182 ? -14.062 4.427 39.270 1.00 36.81 182 SER A C 1
ATOM 1484 O O . SER A 1 182 ? -13.060 4.050 38.672 1.00 36.81 182 SER A O 1
ATOM 1486 N N . ASN A 1 183 ? -14.199 5.691 39.676 1.00 36.34 183 ASN A N 1
ATOM 1487 C CA . ASN A 1 183 ? -13.054 6.577 39.903 1.00 36.34 183 ASN A CA 1
ATOM 1488 C C . ASN A 1 183 ? -13.019 6.895 41.398 1.00 36.34 183 ASN A C 1
ATOM 1490 O O . ASN A 1 183 ? -13.449 7.958 41.836 1.00 36.34 183 ASN A O 1
ATOM 1494 N N . THR A 1 184 ? -12.539 5.934 42.180 1.00 36.31 184 THR A N 1
ATOM 1495 C CA . THR A 1 184 ? -12.106 6.157 43.559 1.00 36.31 184 THR A CA 1
ATOM 1496 C C . THR A 1 184 ? -10.595 5.978 43.537 1.00 36.31 184 THR A C 1
ATOM 1498 O O . THR A 1 184 ? -10.094 4.859 43.619 1.00 36.31 184 THR A O 1
ATOM 1501 N N . PHE A 1 185 ? -9.872 7.076 43.304 1.00 38.81 185 PHE A N 1
ATOM 1502 C CA . PHE A 1 185 ? -8.449 7.120 43.608 1.00 38.81 185 PHE A CA 1
ATOM 1503 C C . PHE A 1 185 ? -8.289 7.257 45.123 1.00 38.81 185 PHE A C 1
ATOM 1505 O O . PHE A 1 185 ? -9.022 7.982 45.790 1.00 38.81 185 PHE A O 1
ATOM 1512 N N . SER A 1 186 ? -7.353 6.453 45.594 1.00 35.12 186 SER A N 1
ATOM 1513 C CA . SER A 1 186 ? -6.868 6.172 46.936 1.00 35.12 186 SER A CA 1
ATOM 1514 C C . SER A 1 186 ? -6.387 7.370 47.768 1.00 35.12 186 SER A C 1
ATOM 1516 O O . SER A 1 186 ? -5.730 8.254 47.219 1.00 35.12 186 SER A O 1
ATOM 1518 N N . ILE A 1 187 ? -6.542 7.189 49.092 1.00 40.16 187 ILE A N 1
ATOM 1519 C CA . ILE A 1 187 ? -6.011 7.921 50.267 1.00 40.16 187 ILE A CA 1
ATOM 1520 C C . ILE A 1 187 ? -6.720 9.235 50.598 1.00 40.16 187 ILE A C 1
ATOM 1522 O O . ILE A 1 187 ? -6.601 10.206 49.825 1.00 40.16 187 ILE A O 1
#

Organism: Caenorhabditis elegans (NCBI:txid6239)

Sequence (187 aa):
MTFLKLAIQVLRIPFLFFIAFRAFIIPKFIFLETGSYVATGLFSAFHLTILWIHMNPKSLKSLYYAYIALTVLMLTGWFDFVFRKHCFLKKYGFLVAMGIAGNVPNSREVTMIIELDMLSLTLTLVLLYLQLKKSVAEEFVFPKQPKKSIRGPVCFTNTLTEDNEGYFENIYGDLIFTSRTSNTFSI

Radius of gyration: 25.61 Å; chains: 1; bounding box: 68×39×76 Å

Secondary structure (DSSP, 8-state):
-HHHHHHHHHHHHHHHHHHHHHHHTHHHHHHHHH--HHHHHHHHHHHHHHHHHHHS---HHHHHHHHHHHHHHHHHHHHHHHH-TT-HHHHHHHHHHHHHHSSPPPHHHHHHHHHHHHHHHHHHHHHHHHHHHHHHHHHHHS---------------S-TT---TTHHHHHHHHHHHTTS-------

Foldseek 3Di:
DVVLVVLLVVLLVLLVVLLVCQLPVLLVLVCVVPVDPPVSNVRNVLSVQLVCCLVDVPDLVSLVVSLVSLVVVLVVQVCQVPPPPPRPLLSSLQVVLCVVVVDRDDPVSSVVSSVVSNVSSVSNSVSSVSVSVVRVVVCVVCVPDPPDPPPDPPDDDPDPPPPPVCPVVVVVVVVPPPPPDDPDDDD